Protein 2ERF (pdb70)

GO terms:
  GO:0016525 negative regulation of angiogenesis (P, IDA)
  GO:0006954 inflammatory response (P, IDA)
  GO:0001937 negative regulation of endothelial cell proliferation (P, IDA)
  GO:0001953 negative regulation of cell-matrix adhesion (P, IDA)
  GO:0008201 heparin binding (F, IDA)
  GO:2001027 negative regulation of endothelial cell chemotaxis (P, IDA)
  GO:0141151 negative regulation of nitric oxide-cGMP mediated signal transduction (P, IDA)
  GO:0001968 fibronectin binding (F, IDA)
  GO:0005515 protein binding (F, IPI)
  GO:0005576 extracellular region (C, TAS)
  GO:0005788 endoplasmic reticulum lumen (C, TAS)
  GO:0031093 platelet alpha granule lumen (C, TAS)
  GO:0070051 fibrinogen binding (F, IDA)
  GO:0070052 collagen V binding (F, IDA)
  GO:0002544 chronic inflammatory response (P, IEP)
  GO:0002581 negative regulation of antigen processing and presentation of peptide or polysaccharide antigen via MHC class II (P, IDA)
  GO:0002605 negative regulation of dendritic cell antigen processing and presentation (P, IDA)
  GO:0004866 endopeptidase inhibitor activity (F, IDA)
  GO:0005576 extracellular region (C, IDA)
  GO:0009897 external side of plasma membrane (C, IDA)

Solvent-accessible surface area: 10047 Å² total; per-residue (Å²): 75,64,146,100,15,95,11,20,0,5,128,44,10,26,1,18,202,120,59,40,8,20,155,80,42,189,17,52,26,135,102,25,58,0,4,106,20,113,57,2,85,100,2,38,46,2,59,62,96,89,1,32,57,2,0,50,18,0,75,117,46,99,0,0,0,2,25,3,2,0,78,1,99,143,151,15,98,0,1,0,0,3,3,34,84,53,102,164,82,38,50,5,3,4,0,21,1,15,11,129,62,13,3,0,20,4,10,4,36,31,168,78,135,131,42,83,38,38,0,102,114,1,111,2,15,50,21,104,67,46,6,2,2,1,34,2,43,59,49,129,1,60,0,43,5,33,58,143,75,95,34,73,18,130,10,112,27,52,1,34,43,8,4,66,197,94,5,5,58,86,0,80,0,23,2,0,43,8,61,116,147,19,49,3,80,10,2,0,0,19,1,71,4,15,11,56,33,66,11,122,70,20,33,194,121,131,20,27,66

Radius of gyration: 15.48 Å; Cα contacts (8 Å, |Δi|>4): 535; chains: 1; bounding box: 39×36×36 Å

CATH classification: 2.60.120.200

Organism: Homo sapiens (NCBI:txid9606)

Structure (mmCIF, N/CA/C/O backbone):
data_2ERF
#
_entry.id   2ERF
#
_cell.length_a   43.310
_cell.length_b   40.489
_cell.length_c   60.086
_cell.angle_alpha   90.00
_cell.angle_beta   106.99
_cell.angle_gamma   90.00
#
_symmetry.space_group_name_H-M   'P 1 21 1'
#
loop_
_entity.id
_entity.type
_entity.pdbx_description
1 polymer Thrombospondin-1
2 water water
#
loop_
_atom_site.group_PDB
_atom_site.id
_atom_site.type_symbol
_atom_site.label_atom_id
_atom_site.label_alt_id
_atom_site.label_comp_id
_atom_site.label_asym_id
_atom_site.label_entity_id
_atom_site.label_seq_id
_atom_site.pdbx_PDB_ins_code
_atom_site.Cartn_x
_atom_site.Cartn_y
_atom_site.Cartn_z
_atom_site.occupancy
_atom_site.B_iso_or_equiv
_atom_site.auth_seq_id
_atom_site.auth_comp_id
_atom_site.auth_asym_id
_atom_site.auth_atom_id
_atom_site.pdbx_PDB_model_num
ATOM 1 N N . GLY A 1 1 ? 37.862 -17.030 18.347 1.00 38.57 7 GLY A N 1
ATOM 2 C CA . GLY A 1 1 ? 39.317 -17.298 18.555 1.00 38.21 7 GLY A CA 1
ATOM 3 C C . GLY A 1 1 ? 39.634 -17.850 19.936 1.00 37.63 7 GLY A C 1
ATOM 4 O O . GLY A 1 1 ? 38.779 -18.453 20.586 1.00 38.79 7 GLY A O 1
ATOM 5 N N . GLY A 1 2 ? 40.878 -17.663 20.369 1.00 36.52 8 GLY A N 1
ATOM 6 C CA . GLY A 1 2 ? 41.302 -18.080 21.696 1.00 34.43 8 GLY A CA 1
ATOM 7 C C . GLY A 1 2 ? 41.258 -16.931 22.689 1.00 32.90 8 GLY A C 1
ATOM 8 O O . GLY A 1 2 ? 40.339 -16.103 22.658 1.00 31.31 8 GLY A O 1
ATOM 9 N N . ASP A 1 3 ? 42.260 -16.880 23.565 1.00 31.87 9 ASP A N 1
ATOM 10 C CA . ASP A 1 3 ? 42.347 -15.839 24.594 1.00 30.59 9 ASP A CA 1
ATOM 11 C C . ASP A 1 3 ? 42.424 -14.458 23.946 1.00 29.98 9 ASP A C 1
ATOM 12 O O . ASP A 1 3 ? 43.108 -14.288 22.930 1.00 30.45 9 ASP A O 1
ATOM 17 N N . ASN A 1 4 ? 41.711 -13.488 24.520 1.00 28.08 10 ASN A N 1
ATOM 18 C CA . ASN A 1 4 ? 41.736 -12.094 24.046 1.00 27.81 10 ASN A CA 1
ATOM 19 C C . ASN A 1 4 ? 41.462 -12.014 22.536 1.00 26.81 10 ASN A C 1
ATOM 20 O O . ASN A 1 4 ? 42.305 -11.517 21.757 1.00 27.83 10 ASN A O 1
ATOM 25 N N . SER A 1 5 ? 40.298 -12.518 22.125 1.00 25.37 11 SER A N 1
ATOM 26 C CA . SER A 1 5 ? 39.904 -12.510 20.706 1.00 24.42 11 SER A CA 1
ATOM 27 C C . SER A 1 5 ? 38.713 -11.598 20.327 1.00 22.64 11 SER A C 1
ATO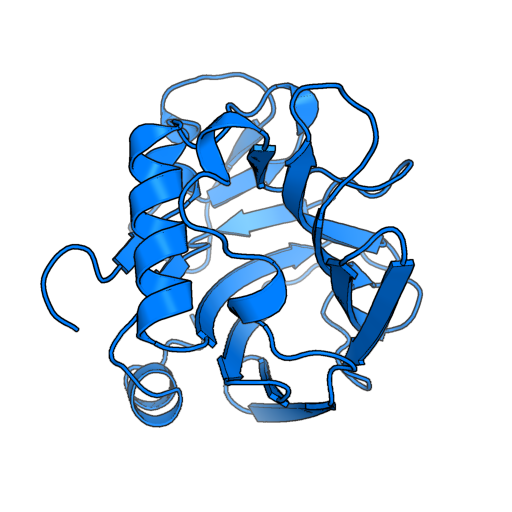M 28 O O . SER A 1 5 ? 38.357 -11.512 19.150 1.00 21.62 11 SER A O 1
ATOM 31 N N . VAL A 1 6 ? 38.097 -10.934 21.301 1.00 21.39 12 VAL A N 1
ATOM 32 C CA . VAL A 1 6 ? 37.078 -9.908 21.030 1.00 20.33 12 VAL A CA 1
ATOM 33 C C . VAL A 1 6 ? 37.452 -8.661 21.816 1.00 19.23 12 VAL A C 1
ATOM 34 O O . VAL A 1 6 ? 37.619 -8.718 23.029 1.00 20.13 12 VAL A O 1
ATOM 38 N N . PHE A 1 7 ? 37.543 -7.538 21.117 1.00 17.25 13 PHE A N 1
ATOM 39 C CA . PHE A 1 7 ? 37.894 -6.273 21.760 1.00 16.01 13 PHE A CA 1
ATOM 40 C C . PHE A 1 7 ? 36.799 -5.253 21.450 1.00 16.43 13 PHE A C 1
ATOM 41 O O . PHE A 1 7 ? 36.686 -4.789 20.304 1.00 16.51 13 PHE A O 1
ATOM 49 N N . ASP A 1 8 ? 36.008 -4.879 22.444 1.00 16.66 14 ASP A N 1
ATOM 50 C CA . ASP A 1 8 ? 34.946 -3.901 22.249 1.00 17.29 14 ASP A CA 1
ATOM 51 C C . ASP A 1 8 ? 35.531 -2.545 22.621 1.00 17.18 14 ASP A C 1
ATOM 52 O O . ASP A 1 8 ? 35.792 -2.262 23.790 1.00 17.96 14 ASP A O 1
ATOM 57 N N . ILE A 1 9 ? 35.728 -1.692 21.625 1.00 16.28 15 ILE A N 1
ATOM 58 C CA . ILE A 1 9 ? 36.525 -0.489 21.843 1.00 16.86 15 ILE A CA 1
ATOM 59 C C . ILE A 1 9 ? 35.861 0.454 22.840 1.00 17.21 15 ILE A C 1
ATOM 60 O O . ILE A 1 9 ? 36.544 1.004 23.709 1.00 18.13 15 ILE A O 1
ATOM 65 N N . PHE A 1 10 ? 34.551 0.667 22.733 1.00 16.91 16 PHE A N 1
ATOM 66 C CA . PHE A 1 10 ? 33.946 1.619 23.692 1.00 17.05 16 PHE A CA 1
ATOM 67 C C . PHE A 1 10 ? 34.063 1.080 25.106 1.00 18.15 16 PHE A C 1
ATOM 68 O O . PHE A 1 10 ? 34.334 1.846 26.036 1.00 19.02 16 PHE A O 1
ATOM 76 N N . GLU A 1 11 ? 33.881 -0.228 25.286 1.00 19.03 17 GLU A N 1
ATOM 77 C CA . GLU A 1 11 ? 34.054 -0.806 26.631 1.00 20.37 17 GLU A CA 1
ATOM 78 C C . GLU A 1 11 ? 35.467 -0.559 27.156 1.00 20.34 17 GLU A C 1
ATOM 79 O O . GLU A 1 11 ? 35.631 -0.140 28.305 1.00 21.70 17 GLU A O 1
ATOM 85 N N . LEU A 1 12 ? 36.476 -0.785 26.316 1.00 19.78 18 LEU A N 1
ATOM 86 C CA . LEU A 1 12 ? 37.875 -0.616 26.731 1.00 20.46 18 LEU A CA 1
ATOM 87 C C . LEU A 1 12 ? 38.239 0.822 27.087 1.00 20.07 18 LEU A C 1
ATOM 88 O O . LEU A 1 12 ? 39.082 1.061 27.973 1.00 21.64 18 LEU A O 1
ATOM 93 N N . THR A 1 13 ? 37.618 1.782 26.409 1.00 19.97 19 THR A N 1
ATOM 94 C CA . THR A 1 13 ? 37.895 3.187 26.700 1.00 19.47 19 THR A CA 1
ATOM 95 C C . THR A 1 13 ? 37.261 3.658 28.016 1.00 20.31 19 THR A C 1
ATOM 96 O O . THR A 1 13 ? 37.702 4.682 28.575 1.00 21.74 19 THR A O 1
ATOM 100 N N . GLY A 1 14 ? 36.24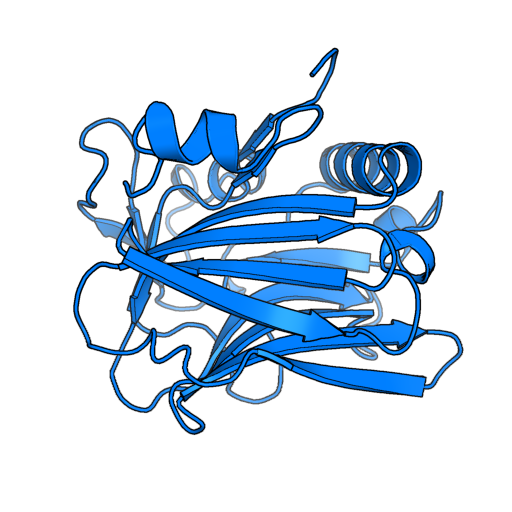3 2.935 28.494 1.00 20.58 20 GLY A N 1
ATOM 101 C CA . GLY A 1 14 ? 35.449 3.388 29.644 1.00 20.33 20 GLY A CA 1
ATOM 102 C C . GLY A 1 14 ? 34.509 4.536 29.338 1.00 20.46 20 GLY A C 1
ATOM 103 O O . GLY A 1 14 ? 33.998 5.189 30.255 1.00 21.52 20 GLY A O 1
ATOM 104 N N . ALA A 1 15 ? 34.277 4.804 28.051 1.00 20.70 21 ALA A N 1
ATOM 105 C CA . ALA A 1 15 ? 33.391 5.904 27.636 1.00 20.94 21 ALA A CA 1
ATOM 106 C C . ALA A 1 15 ? 31.994 5.891 28.269 1.00 20.87 21 ALA A C 1
ATOM 107 O O . ALA A 1 15 ? 31.427 6.953 28.535 1.00 21.93 21 ALA A O 1
ATOM 109 N N . ALA A 1 16 ? 31.434 4.705 28.505 1.00 21.36 22 ALA A N 1
ATOM 110 C CA . ALA A 1 16 ? 30.082 4.636 29.060 1.00 21.43 22 ALA A CA 1
ATOM 111 C C . ALA A 1 16 ? 30.070 5.231 30.471 1.00 22.13 22 ALA A C 1
ATOM 112 O O . ALA A 1 16 ? 29.066 5.812 30.860 1.00 21.24 22 ALA A O 1
ATOM 114 N N . ARG A 1 17 ? 31.177 5.096 31.204 1.00 22.92 23 ARG A N 1
ATOM 115 C CA . ARG A 1 17 ? 31.264 5.574 32.602 1.00 25.14 23 ARG A CA 1
ATOM 116 C C . ARG A 1 17 ? 31.469 7.069 32.652 1.00 26.13 23 ARG A C 1
ATOM 117 O O . ARG A 1 17 ? 30.895 7.750 33.509 1.00 25.71 23 ARG A O 1
ATOM 125 N N . LYS A 1 18 ? 32.329 7.561 31.765 1.00 26.76 24 LYS A N 1
ATOM 126 C CA . LYS A 1 18 ? 32.761 8.953 31.791 1.00 28.59 24 LYS A CA 1
ATOM 127 C C . LYS A 1 18 ? 31.809 9.833 30.977 1.00 28.77 24 LYS A C 1
ATOM 128 O O . LYS A 1 18 ? 31.645 9.639 29.764 1.00 29.69 24 LYS A O 1
ATOM 134 N N . GLY A 1 19 ? 31.199 10.815 31.640 1.00 29.24 25 GLY A N 1
ATOM 135 C CA . GLY A 1 19 ? 30.151 11.636 31.051 1.00 30.37 25 GLY A CA 1
ATOM 136 C C . GLY A 1 19 ? 30.584 12.563 29.931 1.00 31.03 25 GLY A C 1
ATOM 137 O O . GLY A 1 19 ? 29.727 13.185 29.304 1.00 32.25 25 GLY A O 1
ATOM 138 N N . SER A 1 20 ? 31.890 12.607 29.649 1.00 30.98 26 SER A N 1
ATOM 139 C CA . SER A 1 20 ? 32.470 13.563 28.680 1.00 29.88 26 SER A CA 1
ATOM 140 C C . SER A 1 20 ? 32.610 13.122 27.230 1.00 29.12 26 SER A C 1
ATOM 141 O O . SER A 1 20 ? 33.168 12.062 26.929 1.00 29.64 26 SER A O 1
ATOM 144 N N . GLY A 1 21 ? 32.140 13.998 26.345 1.00 26.96 27 GLY A N 1
ATOM 145 C CA . GLY A 1 21 ? 32.381 13.884 24.910 1.00 24.96 27 GLY A CA 1
ATOM 146 C C . GLY A 1 21 ? 31.318 13.147 24.149 1.00 23.39 27 GLY A C 1
ATOM 147 O O . GLY A 1 21 ? 31.439 12.992 22.938 1.00 22.28 27 GLY A O 1
ATOM 148 N N . ARG A 1 22 ? 30.270 12.708 24.835 1.00 22.37 28 ARG A N 1
ATOM 149 C CA . ARG A 1 22 ? 29.214 11.946 24.181 1.00 22.12 28 ARG A CA 1
ATOM 150 C C . ARG A 1 22 ? 27.926 11.923 24.995 1.00 21.38 28 ARG A C 1
ATOM 151 O O . ARG A 1 22 ? 27.928 12.232 26.217 1.00 20.96 28 ARG A O 1
ATOM 159 N N . ARG A 1 23 ? 26.842 11.569 24.303 1.00 20.99 29 ARG A N 1
ATOM 160 C CA . ARG A 1 23 ? 25.551 11.298 24.932 1.00 21.36 29 ARG A CA 1
ATOM 161 C C . ARG A 1 23 ? 25.236 9.826 24.720 1.00 21.30 29 ARG A C 1
ATOM 162 O O . ARG A 1 23 ? 25.415 9.312 23.608 1.00 20.52 29 ARG A O 1
ATOM 170 N N . LEU A 1 24 ? 24.768 9.149 25.768 1.00 21.69 30 LEU A N 1
ATOM 171 C CA . LEU A 1 24 ? 24.406 7.750 25.643 1.00 22.56 30 LEU A CA 1
ATOM 172 C C . LEU A 1 24 ? 22.992 7.706 25.122 1.00 23.09 30 LEU A C 1
ATOM 173 O O . LEU A 1 24 ? 22.087 8.367 25.673 1.00 24.04 30 LEU A O 1
ATOM 178 N N . VAL A 1 25 ? 22.808 6.959 24.041 1.00 22.75 31 VAL A N 1
ATOM 179 C CA . VAL A 1 25 ? 21.532 6.885 23.343 1.00 22.46 31 VAL A CA 1
ATOM 180 C C . VAL A 1 25 ? 21.233 5.420 22.984 1.00 23.52 31 VAL A C 1
ATOM 181 O O . VAL A 1 25 ? 22.039 4.523 23.292 1.00 23.60 31 VAL A O 1
ATOM 185 N N . LYS A 1 26 ? 20.079 5.187 22.361 1.00 24.66 32 LYS A N 1
ATOM 186 C CA . LYS A 1 26 ? 19.734 3.844 21.914 1.00 25.65 32 LYS A CA 1
ATOM 187 C C . LYS A 1 26 ? 20.389 3.510 20.570 1.00 25.19 32 LYS A C 1
ATOM 188 O O . LYS A 1 26 ? 20.622 4.381 19.742 1.00 25.61 32 LYS A O 1
ATOM 194 N N . GLY A 1 27 ? 20.666 2.227 20.354 1.00 25.49 33 GLY A N 1
ATOM 195 C CA . GLY A 1 27 ? 21.109 1.760 19.044 1.00 25.55 33 GLY A CA 1
ATOM 196 C C . GLY A 1 27 ? 20.441 0.444 18.692 1.00 26.02 33 GLY A C 1
ATOM 197 O O . GLY A 1 27 ? 19.607 -0.052 19.471 1.00 26.04 33 GLY A O 1
ATOM 198 N N . PRO A 1 28 ? 20.803 -0.135 17.534 1.00 25.91 34 PRO A N 1
ATOM 199 C CA . PRO A 1 28 ? 20.258 -1.402 17.024 1.00 27.06 34 PRO A CA 1
ATOM 200 C C . PRO A 1 28 ? 20.309 -2.545 18.039 1.00 27.52 34 PRO A C 1
ATOM 201 O O . PRO A 1 28 ? 19.365 -3.352 18.112 1.00 28.31 34 PRO A O 1
ATOM 205 N N . ASP A 1 29 ? 21.391 -2.625 18.803 1.00 27.63 35 ASP A N 1
ATOM 206 C CA . ASP A 1 29 ? 21.547 -3.598 19.875 1.00 27.43 35 ASP A CA 1
ATOM 207 C C . ASP A 1 29 ? 20.879 -3.017 21.128 1.00 27.65 35 ASP A C 1
ATOM 208 O O . ASP A 1 29 ? 21.311 -2.000 21.664 1.00 26.02 35 ASP A O 1
ATOM 213 N N . PRO A 1 30 ? 19.807 -3.675 21.608 1.00 28.65 36 PRO A N 1
ATOM 214 C CA . PRO A 1 30 ? 19.075 -3.093 22.724 1.00 28.84 36 PRO A CA 1
ATOM 215 C C . PRO A 1 30 ? 19.824 -3.283 24.043 1.00 29.02 36 PRO A C 1
ATOM 216 O O . PRO A 1 30 ? 19.499 -2.621 25.037 1.00 29.73 36 PRO A O 1
ATOM 220 N N . SER A 1 31 ? 20.826 -4.161 24.037 1.00 28.88 37 SER A N 1
ATOM 221 C CA . SER A 1 31 ? 21.546 -4.579 25.246 1.00 30.13 37 SER A CA 1
ATOM 222 C C . SER A 1 31 ? 22.860 -3.843 25.515 1.00 29.49 37 SER A C 1
ATOM 223 O O . SER A 1 31 ? 23.530 -4.118 26.517 1.00 30.82 37 SER A O 1
ATOM 226 N N . SER A 1 32 ? 23.248 -2.930 24.627 1.00 28.63 38 SER A N 1
ATOM 227 C CA . SER A 1 32 ? 24.524 -2.225 24.790 1.00 27.43 38 SER A CA 1
ATOM 228 C C . SER A 1 32 ? 24.303 -0.741 24.579 1.00 25.49 38 SER A C 1
ATOM 229 O O . SER A 1 32 ? 23.373 -0.370 23.876 1.00 25.36 38 SER A O 1
ATOM 232 N N . PRO A 1 33 ? 25.144 0.108 25.201 1.00 24.54 39 PRO A N 1
ATOM 233 C CA . PRO A 1 33 ? 25.007 1.541 24.982 1.00 23.23 39 PRO A CA 1
ATOM 234 C C . PRO A 1 33 ? 25.380 1.921 23.542 1.00 22.11 39 PRO A C 1
ATOM 235 O O . PRO A 1 33 ? 26.201 1.237 22.908 1.00 22.01 39 PRO A O 1
ATOM 239 N N . ALA A 1 34 ? 24.765 2.985 23.035 1.00 20.34 40 ALA A N 1
ATOM 240 C CA . ALA A 1 34 ? 25.214 3.628 21.783 1.00 18.27 40 ALA A CA 1
ATOM 241 C C . ALA A 1 34 ? 25.667 5.036 22.131 1.00 18.19 40 ALA A C 1
ATOM 242 O O . ALA A 1 34 ? 25.270 5.591 23.152 1.00 19.48 40 ALA A O 1
ATOM 244 N N . PHE A 1 35 ? 26.543 5.591 21.305 1.00 17.91 41 PHE A N 1
ATOM 245 C CA . PHE A 1 35 ? 27.278 6.794 21.667 1.00 17.49 41 PHE A CA 1
ATOM 246 C C . PHE A 1 35 ? 27.077 7.842 20.615 1.00 17.53 41 PHE A C 1
ATOM 247 O O . PHE A 1 35 ? 27.574 7.674 19.498 1.00 17.52 41 PHE A O 1
ATOM 255 N N . ARG A 1 36 ? 26.332 8.898 20.951 1.00 18.08 42 ARG A N 1
ATOM 256 C CA . ARG A 1 36 ? 26.205 10.032 20.064 1.00 18.78 42 ARG A CA 1
ATOM 257 C C . ARG A 1 36 ? 27.405 10.922 20.350 1.00 18.43 42 ARG A C 1
ATOM 258 O O . ARG A 1 36 ? 27.580 11.414 21.470 1.00 19.60 42 ARG A O 1
ATOM 266 N N . ILE A 1 37 ? 28.251 11.123 19.349 1.00 18.59 43 ILE A N 1
ATOM 267 C CA . ILE A 1 37 ? 29.509 11.817 19.558 1.00 19.35 43 ILE A CA 1
ATOM 268 C C . ILE A 1 37 ? 29.295 13.311 19.707 1.00 21.00 43 ILE A C 1
ATOM 269 O O . ILE A 1 37 ? 28.600 13.921 18.912 1.00 22.94 43 ILE A O 1
ATOM 274 N N . GLU A 1 38 ? 29.896 13.891 20.756 1.00 22.08 44 GLU A N 1
ATOM 275 C CA . GLU A 1 38 ? 29.775 15.338 21.011 1.00 23.66 44 GLU A CA 1
ATOM 276 C C . GLU A 1 38 ? 31.110 16.069 20.889 1.00 23.98 44 GLU A C 1
ATOM 277 O O . GLU A 1 38 ? 31.208 17.107 20.211 1.00 25.59 44 GLU A O 1
ATOM 283 N N . ASP A 1 39 ? 32.117 15.545 21.573 1.00 23.56 45 ASP A N 1
ATOM 284 C CA . ASP A 1 39 ? 33.485 16.023 21.426 1.00 23.35 45 ASP A CA 1
ATOM 285 C C . ASP A 1 39 ? 34.415 14.825 21.531 1.00 22.03 45 ASP A C 1
ATOM 286 O O . ASP A 1 39 ? 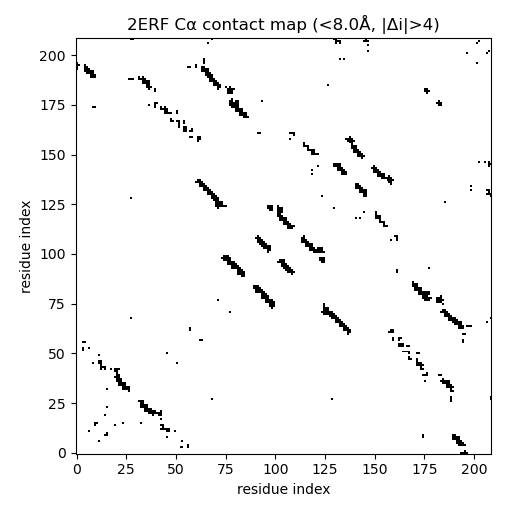34.744 14.378 22.628 1.00 21.63 45 ASP A O 1
ATOM 291 N N . ALA A 1 40 ? 34.795 14.255 20.391 1.00 20.88 46 ALA A N 1
ATOM 292 C CA . ALA A 1 40 ? 35.607 13.039 20.404 1.00 20.64 46 ALA A CA 1
ATOM 293 C C . ALA A 1 40 ? 36.940 13.177 21.131 1.00 20.91 46 ALA A C 1
ATOM 294 O O . ALA A 1 40 ? 37.463 12.192 21.617 1.00 20.98 46 ALA A O 1
ATOM 296 N N . ASN A 1 41 ? 37.469 14.399 21.224 1.00 21.44 47 ASN A N 1
ATOM 297 C CA . ASN A 1 41 ? 38.714 14.638 21.929 1.00 22.78 47 ASN A CA 1
ATOM 298 C C . ASN A 1 41 ? 38.647 14.212 23.396 1.00 21.68 47 ASN A C 1
ATOM 299 O O . ASN A 1 41 ? 39.666 13.872 23.982 1.00 21.80 47 ASN A O 1
ATOM 304 N N . LEU A 1 42 ? 37.451 14.302 23.977 1.00 20.54 48 LEU A N 1
ATOM 305 C CA . LEU A 1 42 ? 37.222 14.013 25.390 1.00 20.02 48 LEU A CA 1
ATOM 306 C C . LEU A 1 42 ? 36.871 12.551 25.685 1.00 20.22 48 LEU A C 1
ATOM 307 O O . LEU A 1 42 ? 36.751 12.168 26.842 1.00 20.15 48 LEU A O 1
ATOM 312 N N . ILE A 1 43 ? 36.730 11.731 24.644 1.00 19.47 49 ILE A N 1
ATOM 313 C CA . ILE A 1 43 ? 36.503 10.288 24.851 1.00 19.52 49 ILE A CA 1
ATOM 314 C C . ILE A 1 43 ? 37.869 9.646 25.158 1.00 19.22 49 ILE A C 1
ATOM 315 O O . ILE A 1 43 ? 38.837 9.881 24.425 1.00 19.98 49 ILE A O 1
ATOM 320 N N . PRO A 1 44 ? 37.983 8.876 26.255 1.00 19.93 50 PRO A N 1
ATOM 321 C CA . PRO A 1 44 ? 39.331 8.417 26.591 1.00 20.00 50 PRO A CA 1
ATOM 322 C C . PRO A 1 44 ? 39.917 7.490 25.532 1.00 19.82 50 PRO A C 1
ATOM 323 O O . PRO A 1 44 ? 39.158 6.819 24.814 1.00 19.17 50 PRO A O 1
ATOM 327 N N . PRO A 1 45 ? 41.252 7.395 25.486 1.00 20.46 51 PRO A N 1
ATOM 328 C CA . PRO A 1 45 ? 41.912 6.425 24.607 1.00 20.23 51 PRO A CA 1
ATOM 329 C C . PRO A 1 45 ? 41.767 5.016 25.171 1.00 20.00 51 PRO A C 1
ATOM 330 O O . PRO A 1 45 ? 41.451 4.841 26.359 1.00 20.58 51 PRO A O 1
ATOM 334 N N . VAL A 1 46 ? 41.952 4.011 24.317 1.00 18.62 52 VAL A N 1
ATOM 335 C CA . VAL A 1 46 ? 42.134 2.630 24.823 1.00 19.38 52 VAL A CA 1
ATOM 336 C C . VAL A 1 46 ? 43.411 2.595 25.689 1.00 20.05 52 VAL A C 1
ATOM 337 O O . VAL A 1 46 ? 44.448 3.113 25.288 1.00 20.30 52 VAL A O 1
ATOM 341 N N . PRO A 1 47 ? 43.338 2.010 26.896 1.00 20.27 53 PRO A N 1
ATOM 342 C CA . PRO A 1 47 ? 44.578 1.887 27.693 1.00 20.30 53 PRO A CA 1
ATOM 343 C C . PRO A 1 47 ? 45.700 1.172 26.948 1.00 20.83 53 PRO A C 1
ATOM 344 O O . PRO A 1 47 ? 45.428 0.288 26.115 1.00 20.42 53 PRO A O 1
ATOM 348 N N . ASP A 1 48 ? 46.951 1.547 27.251 1.00 21.43 54 ASP A N 1
ATOM 349 C CA . ASP A 1 48 ? 48.128 0.977 26.576 1.00 22.34 54 ASP A CA 1
ATOM 350 C C . ASP A 1 48 ? 48.170 -0.543 26.632 1.00 22.03 54 ASP A C 1
ATOM 351 O O . ASP A 1 48 ? 48.486 -1.188 25.641 1.00 22.06 54 ASP A O 1
ATOM 356 N N . ASP A 1 49 ? 47.874 -1.132 27.790 1.00 22.17 55 ASP A N 1
ATOM 357 C CA . ASP A 1 49 ? 47.999 -2.583 27.902 1.00 22.66 55 ASP A CA 1
ATOM 358 C C . ASP A 1 49 ? 47.005 -3.342 27.026 1.00 22.01 55 ASP A C 1
ATOM 359 O O . ASP A 1 49 ? 47.355 -4.346 26.381 1.00 22.29 55 ASP A O 1
ATOM 364 N N . LYS A 1 50 ? 45.768 -2.851 27.015 1.00 21.11 56 LYS A N 1
ATOM 365 C CA . LYS A 1 50 ? 44.725 -3.405 26.160 1.00 20.72 56 LYS A CA 1
ATOM 366 C C . LYS A 1 50 ? 45.083 -3.223 24.695 1.00 20.40 56 LYS A C 1
ATOM 367 O O . LYS A 1 50 ? 44.879 -4.126 23.888 1.00 20.07 56 LYS A O 1
ATOM 373 N N . PHE A 1 51 ? 45.586 -2.043 24.348 1.00 20.31 57 PHE A N 1
ATOM 374 C CA . PHE A 1 51 ? 45.952 -1.785 22.961 1.00 19.50 57 PHE A CA 1
ATOM 375 C C . PHE A 1 51 ? 47.089 -2.716 22.516 1.00 19.50 57 PHE A C 1
ATOM 376 O O . PHE A 1 51 ? 47.070 -3.249 21.413 1.00 19.56 57 PHE A O 1
ATOM 384 N N . GLN A 1 52 ? 48.074 -2.953 23.369 1.00 19.76 58 GLN A N 1
ATOM 385 C CA . GLN A 1 52 ? 49.129 -3.861 22.944 1.00 21.32 58 GLN A CA 1
ATOM 386 C C . GLN A 1 52 ? 48.626 -5.293 22.727 1.00 20.98 58 GLN A C 1
ATOM 387 O O . GLN A 1 52 ? 49.078 -5.983 21.809 1.00 21.27 58 GLN A O 1
ATOM 393 N N . ASP A 1 53 ? 47.655 -5.728 23.528 1.00 20.40 59 ASP A N 1
ATOM 394 C CA . ASP A 1 53 ? 47.010 -7.028 23.273 1.00 20.65 59 ASP A CA 1
ATOM 395 C C . ASP A 1 53 ? 46.308 -7.069 21.915 1.00 19.63 59 ASP A C 1
ATOM 396 O O . ASP A 1 53 ? 46.364 -8.080 21.205 1.00 20.31 59 ASP A O 1
ATOM 401 N N . LEU A 1 54 ? 45.647 -5.971 21.564 1.00 17.77 60 LEU A N 1
ATOM 402 C CA . LEU A 1 54 ? 44.992 -5.886 20.252 1.00 17.94 60 LEU A CA 1
ATOM 403 C C . LEU A 1 54 ? 46.034 -5.940 19.141 1.00 18.36 60 LEU A C 1
ATOM 404 O O . LEU A 1 54 ? 45.871 -6.657 18.160 1.00 19.00 60 LEU A O 1
ATOM 409 N N . VAL A 1 55 ? 47.102 -5.167 19.313 1.00 19.08 61 VAL A N 1
ATOM 410 C CA . VAL A 1 55 ? 48.163 -5.091 18.298 1.00 20.80 61 VAL A CA 1
ATOM 411 C C . VAL A 1 55 ? 48.769 -6.463 18.074 1.00 21.64 61 VAL A C 1
ATOM 412 O O . VAL A 1 55 ? 48.965 -6.875 16.927 1.00 23.24 61 VAL A O 1
ATOM 416 N N . ASP A 1 56 ? 49.039 -7.184 19.165 1.00 22.76 62 ASP A N 1
ATOM 417 C CA . ASP A 1 56 ? 49.585 -8.525 19.047 1.00 23.17 62 ASP A CA 1
ATOM 418 C C . ASP A 1 56 ? 48.613 -9.507 18.367 1.00 21.98 62 ASP A C 1
ATOM 419 O O . ASP A 1 56 ? 49.044 -10.363 17.597 1.00 23.30 62 ASP A O 1
ATOM 424 N N . ALA A 1 57 ? 47.309 -9.332 18.579 1.00 21.18 63 ALA A N 1
ATOM 425 C CA . ALA A 1 57 ? 46.309 -10.167 17.907 1.00 20.33 63 ALA A CA 1
ATOM 426 C C . ALA A 1 57 ? 46.318 -9.904 16.393 1.00 20.22 63 ALA A C 1
ATOM 427 O O . ALA A 1 57 ? 46.251 -10.818 15.586 1.00 20.04 63 ALA A O 1
ATOM 429 N N . VAL A 1 58 ? 46.407 -8.637 16.010 1.00 19.04 64 VAL A N 1
ATOM 430 C CA . VAL A 1 58 ? 46.438 -8.302 14.581 1.00 19.28 64 VAL A CA 1
ATOM 431 C C . VAL A 1 58 ? 47.713 -8.850 13.949 1.00 20.56 64 VAL A C 1
ATOM 432 O O . VAL A 1 58 ? 47.678 -9.372 12.842 1.00 20.37 64 VAL A O 1
ATOM 436 N N . ARG A 1 59 ? 48.847 -8.730 14.639 1.00 22.65 65 ARG A N 1
ATOM 437 C CA . ARG A 1 59 ? 50.119 -9.148 14.059 1.00 25.17 65 ARG A CA 1
ATOM 438 C C . ARG A 1 59 ? 50.141 -10.669 13.919 1.00 25.68 65 ARG A C 1
ATOM 439 O O . ARG A 1 59 ? 50.673 -11.200 12.930 1.00 27.35 65 ARG A O 1
ATOM 447 N N . THR A 1 60 ? 49.547 -11.361 14.893 1.00 26.18 66 THR A N 1
ATOM 448 C CA . THR A 1 60 ? 49.382 -12.823 14.878 1.00 26.71 66 THR A CA 1
ATOM 449 C C . THR A 1 60 ? 48.528 -13.292 13.699 1.00 25.91 66 THR A C 1
ATOM 450 O O . THR A 1 60 ? 48.928 -14.184 12.943 1.00 26.35 66 THR A O 1
ATOM 454 N N . GLU A 1 61 ? 47.365 -12.663 13.534 1.00 24.20 67 GLU A N 1
ATOM 455 C CA . GLU A 1 61 ? 46.375 -13.085 12.548 1.00 23.30 67 GLU A CA 1
ATOM 456 C C . GLU A 1 61 ? 46.720 -12.533 11.163 1.00 21.60 67 GLU A C 1
ATOM 457 O O . GLU A 1 61 ? 46.181 -13.004 10.161 1.00 21.48 67 GLU A O 1
ATOM 463 N N . LYS A 1 62 ? 47.628 -11.563 11.127 1.00 19.95 68 LYS A N 1
ATOM 464 C CA . LYS A 1 62 ? 47.944 -10.821 9.895 1.00 19.50 68 LYS A CA 1
ATOM 465 C C . LYS A 1 62 ? 46.658 -10.180 9.356 1.00 17.96 68 LYS A C 1
ATOM 466 O O . LYS A 1 62 ? 46.393 -10.173 8.150 1.00 17.68 68 LYS A O 1
ATOM 472 N N . GLY A 1 63 ? 45.866 -9.629 10.278 1.00 15.78 69 GLY A N 1
ATOM 473 C CA . GLY A 1 63 ? 44.627 -8.954 9.912 1.00 15.84 69 GLY A CA 1
ATOM 474 C C . GLY A 1 63 ? 43.646 -8.978 11.056 1.00 14.64 69 GLY A C 1
ATOM 475 O O . GLY A 1 63 ? 44.000 -9.247 12.221 1.00 16.24 69 GLY A O 1
ATOM 476 N N . PHE A 1 64 ? 42.387 -8.680 10.738 1.00 14.06 70 PHE A N 1
ATOM 477 C CA . PHE A 1 64 ? 41.348 -8.556 11.751 1.00 15.27 70 PHE A CA 1
ATOM 478 C C . PHE A 1 64 ? 39.972 -8.522 11.096 1.00 14.42 70 PHE A C 1
ATOM 479 O O . PHE A 1 64 ? 39.837 -8.272 9.881 1.00 14.22 70 PHE A O 1
ATOM 487 N N . LEU A 1 65 ? 38.949 -8.725 11.914 1.00 15.39 71 LEU A N 1
ATOM 488 C CA . LEU A 1 65 ? 37.592 -8.399 11.540 1.00 16.10 71 LEU A CA 1
ATOM 489 C C . LEU A 1 65 ? 37.181 -7.222 12.411 1.00 16.03 71 LEU A C 1
ATOM 490 O O . LEU A 1 65 ? 37.357 -7.274 13.629 1.00 17.19 71 LEU A O 1
ATOM 495 N N . LEU A 1 66 ? 36.668 -6.161 11.800 1.00 14.64 72 LEU A N 1
ATOM 496 C CA . LEU A 1 66 ? 36.169 -5.012 12.537 1.00 15.20 72 LEU A CA 1
ATOM 497 C C . LEU A 1 66 ? 34.692 -4.833 12.257 1.00 15.22 72 LEU A C 1
ATOM 498 O O . LEU A 1 66 ? 34.274 -4.713 11.101 1.00 15.80 72 LEU A O 1
ATOM 503 N N . LEU A 1 67 ? 33.901 -4.856 13.323 1.00 14.32 73 LEU A N 1
ATOM 504 C CA . LEU A 1 67 ? 32.455 -4.692 13.240 1.00 16.38 73 LEU A CA 1
ATOM 505 C C . LEU A 1 67 ? 32.120 -3.306 13.775 1.00 15.19 73 LEU A C 1
ATOM 506 O O . LEU A 1 67 ? 32.781 -2.804 14.695 1.00 15.36 73 LEU A O 1
ATOM 511 N N . ALA A 1 68 ? 31.102 -2.673 13.199 1.00 15.18 74 ALA A N 1
ATOM 512 C CA . ALA A 1 68 ? 30.612 -1.393 13.717 1.00 16.23 74 ALA A CA 1
ATOM 513 C C . ALA A 1 68 ? 29.201 -1.164 13.244 1.00 16.60 74 ALA A C 1
ATOM 514 O O . ALA A 1 68 ? 28.853 -1.507 12.120 1.00 17.60 74 ALA A O 1
ATOM 516 N N . SER A 1 69 ? 28.392 -0.561 14.104 1.00 17.66 75 SER A N 1
ATOM 517 C CA . SER A 1 69 ? 27.120 0.007 13.702 1.00 17.74 75 SER A CA 1
ATOM 518 C C . SER A 1 69 ? 27.280 1.518 13.757 1.00 16.43 75 SER A C 1
ATOM 519 O O . SER A 1 69 ? 27.882 2.042 14.709 1.00 16.91 75 SER A O 1
ATOM 522 N N . LEU A 1 70 ? 26.772 2.208 12.745 1.00 17.30 76 LEU A N 1
ATOM 523 C CA . LEU A 1 70 ? 26.923 3.652 12.679 1.00 17.30 76 LEU A CA 1
ATOM 524 C C . LEU A 1 70 ? 25.674 4.300 12.130 1.00 17.66 76 LEU A C 1
ATOM 525 O O . LEU A 1 70 ? 24.984 3.739 11.289 1.00 17.16 76 LEU A O 1
ATOM 530 N N . ARG A 1 71 ? 25.422 5.497 12.614 1.00 16.46 77 ARG A N 1
ATOM 531 C CA . ARG A 1 71 ? 24.358 6.340 12.085 1.00 16.51 77 ARG A CA 1
ATOM 532 C C . ARG A 1 71 ? 25.012 7.678 11.861 1.00 16.48 77 ARG A C 1
ATOM 533 O O . ARG A 1 71 ? 25.208 8.455 12.815 1.00 17.84 77 ARG A O 1
ATOM 541 N N . GLN A 1 72 ? 25.379 7.949 10.617 1.00 16.36 78 GLN A N 1
ATOM 542 C CA . GLN A 1 72 ? 26.291 9.070 10.348 1.00 16.50 78 GLN A CA 1
ATOM 543 C C . GLN A 1 72 ? 25.577 10.205 9.628 1.00 18.57 78 GLN A C 1
ATOM 544 O O . GLN A 1 72 ? 24.786 9.967 8.718 1.00 18.91 78 GLN A O 1
ATOM 550 N N . MET A 1 73 ? 25.890 11.433 10.035 1.00 19.45 79 MET A N 1
ATOM 551 C CA . MET A 1 73 ? 25.393 12.615 9.332 1.00 22.94 79 MET A CA 1
ATOM 552 C C . MET A 1 73 ? 25.741 12.573 7.841 1.00 21.88 79 MET A C 1
ATOM 553 O O . MET A 1 73 ? 26.890 12.299 7.460 1.00 19.99 79 MET A O 1
ATOM 558 N N . LYS A 1 74 ? 24.756 12.888 7.004 1.00 22.20 80 LYS A N 1
ATOM 559 C CA . LYS A 1 74 ? 24.934 12.878 5.556 1.00 23.19 80 LYS A CA 1
ATOM 560 C C . LYS A 1 74 ? 26.042 13.850 5.142 1.00 22.87 80 LYS A C 1
ATOM 561 O O . LYS A 1 74 ? 26.218 14.913 5.748 1.00 23.15 80 LYS A O 1
ATOM 567 N N . LYS A 1 75 ? 26.808 13.446 4.121 1.00 23.46 81 LYS A N 1
ATOM 568 C CA . LYS A 1 75 ? 27.856 14.266 3.495 1.00 24.35 81 LYS A CA 1
ATOM 569 C C . LYS A 1 75 ? 28.949 14.707 4.461 1.00 23.44 81 LYS A C 1
ATOM 570 O O . LYS A 1 75 ? 29.554 15.787 4.307 1.00 25.15 81 LYS A O 1
ATOM 576 N N . THR A 1 76 ? 29.210 13.873 5.467 1.00 21.88 82 THR A N 1
ATOM 577 C CA . THR A 1 76 ? 30.307 14.149 6.378 1.00 20.11 82 THR A CA 1
ATOM 578 C C . THR A 1 76 ? 31.362 13.058 6.255 1.00 19.22 82 THR A C 1
ATOM 579 O O . THR A 1 76 ? 31.060 11.944 5.881 1.00 19.30 82 THR A O 1
ATOM 583 N N . ARG A 1 77 ? 32.592 13.417 6.560 1.00 17.75 83 ARG A N 1
ATOM 584 C CA . ARG A 1 77 ? 33.729 12.520 6.478 1.00 18.21 83 ARG A CA 1
ATOM 585 C C . ARG A 1 77 ? 34.096 12.307 7.927 1.00 17.74 83 ARG A C 1
ATOM 586 O O . ARG A 1 77 ? 34.512 13.259 8.584 1.00 19.49 83 ARG A O 1
ATOM 594 N N . GLY A 1 78 ? 33.888 11.082 8.446 1.00 16.37 84 GLY A N 1
ATOM 595 C CA . GLY A 1 78 ? 34.004 10.791 9.877 1.00 16.63 84 GLY A CA 1
ATOM 596 C C . GLY A 1 78 ? 34.897 9.609 10.185 1.00 14.89 84 GLY A C 1
ATOM 597 O O . GLY A 1 78 ? 34.727 8.497 9.671 1.00 15.07 84 GLY A O 1
ATOM 598 N N . THR A 1 79 ? 35.875 9.861 11.031 1.00 14.27 85 THR A N 1
ATOM 599 C CA . THR A 1 79 ? 36.800 8.822 11.423 1.00 14.24 85 THR A CA 1
ATOM 600 C C . THR A 1 79 ? 36.125 7.878 12.400 1.00 14.93 85 THR A C 1
ATOM 601 O O . THR A 1 79 ? 35.544 8.340 13.397 1.00 15.35 85 THR A O 1
ATOM 605 N N . LEU A 1 80 ? 36.194 6.575 12.114 1.00 14.26 86 LEU A N 1
ATOM 606 C CA . LEU A 1 80 ? 35.715 5.539 13.054 1.00 15.20 86 LEU A CA 1
ATOM 607 C C . LEU A 1 80 ? 36.734 5.288 14.143 1.00 14.88 86 LEU A C 1
ATOM 608 O O . LEU A 1 80 ? 36.401 5.257 15.332 1.00 15.11 86 LEU A O 1
ATOM 613 N N . LEU A 1 81 ? 37.970 5.038 13.742 1.00 14.75 87 LEU A N 1
ATOM 614 C CA . LEU A 1 81 ? 39.057 4.955 14.716 1.00 16.02 87 LEU A CA 1
ATOM 615 C C . LEU A 1 81 ? 40.373 5.320 14.070 1.00 15.17 87 LEU A C 1
ATOM 616 O O . LEU A 1 81 ? 40.520 5.256 12.856 1.00 14.86 87 LEU A O 1
ATOM 621 N N . ALA A 1 82 ? 41.344 5.700 14.895 1.00 16.15 88 ALA A N 1
ATOM 622 C CA . ALA A 1 82 ? 42.659 6.072 14.384 1.00 15.96 88 ALA A CA 1
ATOM 623 C C . ALA A 1 82 ? 43.701 5.714 15.410 1.00 15.80 88 ALA A C 1
ATOM 624 O O . ALA A 1 82 ? 43.423 5.786 16.616 1.00 17.43 88 ALA A O 1
ATOM 626 N N . LEU A 1 83 ? 44.896 5.369 14.943 1.00 15.93 89 LEU A N 1
ATOM 627 C CA . LEU A 1 83 ? 46.013 5.086 15.857 1.00 17.14 89 LEU A CA 1
ATOM 628 C C . LEU A 1 83 ? 46.915 6.313 15.800 1.00 17.75 89 LEU A C 1
ATOM 629 O O . LEU A 1 83 ? 47.551 6.557 14.770 1.00 18.39 89 LEU A O 1
ATOM 634 N N . GLU A 1 84 ? 46.901 7.103 16.871 1.00 19.72 90 GLU A N 1
ATOM 635 C CA . GLU A 1 84 ? 47.573 8.414 16.909 1.00 22.75 90 GLU A CA 1
ATOM 636 C C . GLU A 1 84 ? 48.884 8.347 17.679 1.00 22.10 90 GLU A C 1
ATOM 637 O O . GLU A 1 84 ? 48.927 7.763 18.749 1.00 22.15 90 GLU A O 1
ATOM 643 N N . ARG A 1 85 ? 49.949 8.943 17.140 1.00 22.98 91 ARG A N 1
AT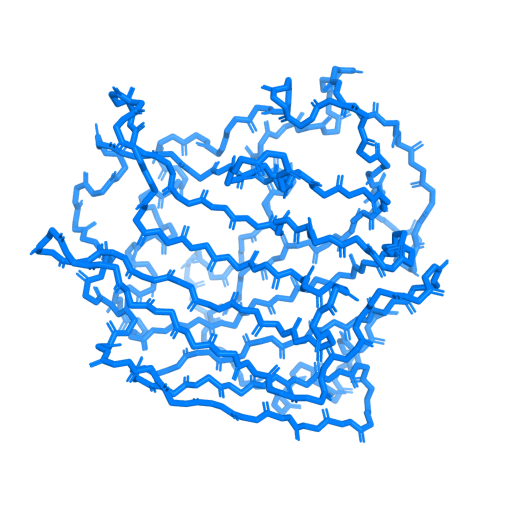OM 644 C CA . ARG A 1 85 ? 51.231 8.968 17.849 1.00 23.95 91 ARG A CA 1
ATOM 645 C C . ARG A 1 85 ? 51.127 9.840 19.087 1.00 24.73 91 ARG A C 1
ATOM 646 O O . ARG A 1 85 ? 50.507 10.903 19.053 1.00 24.46 91 ARG A O 1
ATOM 654 N N . LYS A 1 86 ? 51.725 9.369 20.176 1.00 26.87 92 LYS A N 1
ATOM 655 C CA . LYS A 1 86 ? 51.665 10.075 21.462 1.00 28.47 92 LYS A CA 1
ATOM 656 C C . LYS A 1 86 ? 52.365 11.434 21.431 1.00 30.47 92 LYS A C 1
ATOM 657 O O . LYS A 1 86 ? 52.079 12.284 22.264 1.00 30.88 92 LYS A O 1
ATOM 663 N N . ASP A 1 87 ? 53.257 11.632 20.463 1.00 31.82 93 ASP A N 1
ATOM 664 C CA . ASP A 1 87 ? 53.969 12.912 20.312 1.00 33.43 93 ASP A CA 1
ATOM 665 C C . ASP A 1 87 ? 53.223 13.922 19.434 1.00 34.01 93 ASP A C 1
ATOM 666 O O . ASP A 1 87 ? 53.756 14.990 19.095 1.00 34.30 93 ASP A O 1
ATOM 671 N N . HIS A 1 88 ? 51.994 13.573 19.062 1.00 34.00 94 HIS A N 1
ATOM 672 C CA . HIS A 1 88 ? 51.113 14.446 18.288 1.00 34.31 94 HIS A CA 1
ATOM 673 C C . HIS A 1 88 ? 51.542 14.662 16.837 1.00 33.75 94 HIS A C 1
ATOM 674 O O . HIS A 1 88 ? 50.964 15.507 16.151 1.00 34.05 94 HIS A O 1
ATOM 681 N N . SER A 1 89 ? 52.527 13.897 16.370 1.00 32.89 95 SER A N 1
ATOM 682 C CA . SER A 1 89 ? 53.079 14.083 15.019 1.00 32.56 95 SER A CA 1
ATOM 683 C C . SER A 1 89 ? 52.299 13.401 13.886 1.00 31.72 95 SER A C 1
ATOM 684 O O . SER A 1 89 ? 52.728 13.445 12.736 1.00 32.10 95 SER A O 1
ATOM 687 N N . GLY A 1 90 ? 51.173 12.756 14.194 1.00 30.19 96 GLY A N 1
ATOM 688 C CA . GLY A 1 90 ? 50.377 12.128 13.131 1.00 28.12 96 GLY A CA 1
ATOM 689 C C . GLY A 1 90 ? 49.871 10.738 13.471 1.00 26.40 96 GLY A C 1
ATOM 690 O O . GLY A 1 90 ? 50.186 10.181 14.526 1.00 26.75 96 GLY A O 1
ATOM 691 N N . GLN A 1 91 ? 49.098 10.169 12.561 1.00 24.86 97 GLN A N 1
ATOM 692 C CA . GLN A 1 91 ? 48.512 8.852 12.791 1.00 23.50 97 GLN A CA 1
ATOM 693 C C . GLN A 1 91 ? 49.268 7.808 12.002 1.00 22.17 97 GLN A C 1
ATOM 694 O O . GLN A 1 91 ? 49.913 8.121 10.982 1.00 22.68 97 GLN A O 1
ATOM 700 N N . VAL A 1 92 ? 49.190 6.564 12.448 1.00 20.34 98 VAL A N 1
ATOM 701 C CA . VAL A 1 92 ? 49.769 5.487 11.680 1.00 19.87 98 VAL A CA 1
ATOM 702 C C . VAL A 1 92 ? 48.711 4.607 11.014 1.00 17.50 98 VAL A C 1
ATOM 703 O O . VAL A 1 92 ? 49.051 3.779 10.160 1.00 18.55 98 VAL A O 1
ATOM 707 N N . PHE A 1 93 ? 47.443 4.759 11.409 1.00 16.36 99 PHE A N 1
ATOM 708 C CA . PHE A 1 93 ? 46.374 3.943 10.806 1.00 15.78 99 PHE A CA 1
ATOM 709 C C . PHE A 1 93 ? 45.052 4.624 11.080 1.00 15.18 99 PHE A C 1
ATOM 710 O O . PHE A 1 93 ? 44.859 5.164 12.168 1.00 15.64 99 PHE A O 1
ATOM 718 N N . SER A 1 94 ? 44.121 4.570 10.122 1.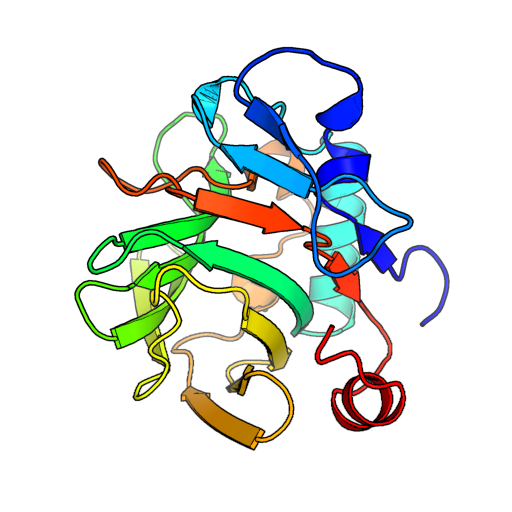00 13.46 100 SER A N 1
ATOM 719 C CA . SER A 1 94 ? 42.753 5.001 10.394 1.00 13.84 100 SER A CA 1
ATOM 720 C C . SER A 1 94 ? 41.774 4.343 9.483 1.00 12.77 100 SER A C 1
ATOM 721 O O . SER A 1 94 ? 42.137 3.877 8.386 1.00 12.88 100 SER A O 1
ATOM 724 N N . VAL A 1 95 ? 40.519 4.377 9.937 1.00 12.75 101 VAL A N 1
ATOM 725 C CA . VAL A 1 95 ? 39.394 3.905 9.140 1.00 12.56 101 VAL A CA 1
ATOM 726 C C . VAL A 1 95 ? 38.391 5.046 9.152 1.00 11.77 101 VAL A C 1
ATOM 727 O O . VAL A 1 95 ? 37.955 5.480 10.239 1.00 12.84 101 VAL A O 1
ATOM 731 N N . VAL A 1 96 ? 38.052 5.547 7.967 1.00 11.65 102 VAL A N 1
ATOM 732 C CA . VAL A 1 96 ? 37.180 6.704 7.825 1.00 12.93 102 VAL A CA 1
ATOM 733 C C . VAL A 1 96 ? 35.964 6.415 6.953 1.00 13.47 102 VAL A C 1
ATOM 734 O O . VAL A 1 96 ? 36.100 5.904 5.850 1.00 13.05 102 VAL A O 1
ATOM 738 N N . SER A 1 97 ? 34.779 6.727 7.465 1.00 13.46 103 SER A N 1
ATOM 739 C CA . SER A 1 97 ? 33.587 6.670 6.640 1.00 14.06 103 SER A CA 1
ATOM 740 C C . SER A 1 97 ? 33.473 7.985 5.937 1.00 14.13 103 SER A C 1
ATOM 741 O O . SER A 1 97 ? 33.128 9.004 6.540 1.00 14.54 103 SER A O 1
ATOM 744 N N . ASN A 1 98 ? 33.800 7.969 4.650 1.00 15.17 104 ASN A N 1
ATOM 745 C CA . ASN A 1 98 ? 33.882 9.210 3.916 1.00 15.67 104 ASN A CA 1
ATOM 746 C C . ASN A 1 98 ? 32.614 9.506 3.145 1.00 16.62 104 ASN A C 1
ATOM 747 O O . ASN A 1 98 ? 32.435 9.071 2.000 1.00 17.06 104 ASN A O 1
ATOM 752 N N . GLY A 1 99 ? 31.725 10.232 3.797 1.00 17.85 105 GLY A N 1
ATOM 753 C CA . GLY A 1 99 ? 30.459 10.583 3.181 1.00 19.10 105 GLY A CA 1
ATOM 754 C C . GLY A 1 99 ? 30.569 11.610 2.076 1.00 21.72 105 GLY A C 1
ATOM 755 O O . GLY A 1 99 ? 29.631 11.767 1.307 1.00 23.74 105 GLY A O 1
ATOM 756 N N . LYS A 1 100 ? 31.711 12.284 1.980 1.00 21.58 106 LYS A N 1
ATOM 757 C CA . LYS A 1 100 ? 31.938 13.240 0.894 1.00 23.34 106 LYS A CA 1
ATOM 758 C C . LYS A 1 100 ? 32.262 12.505 -0.406 1.00 22.59 106 LYS A C 1
ATOM 759 O O . LYS A 1 100 ? 31.930 12.989 -1.497 1.00 24.49 106 LYS A O 1
ATOM 765 N N . ALA A 1 101 ? 32.876 11.325 -0.283 1.00 21.61 107 ALA A N 1
ATOM 766 C CA . ALA A 1 101 ? 33.296 10.543 -1.445 1.00 20.61 107 ALA A CA 1
ATOM 767 C C . ALA A 1 101 ? 32.431 9.297 -1.674 1.00 19.79 107 ALA A C 1
ATOM 768 O O . ALA A 1 101 ? 32.493 8.677 -2.736 1.00 21.31 107 ALA A O 1
ATOM 770 N N . GLY A 1 102 ? 31.627 8.924 -0.683 1.00 18.39 108 GLY A N 1
ATOM 771 C CA . GLY A 1 102 ? 30.861 7.690 -0.752 1.00 17.73 108 GLY A CA 1
ATOM 772 C C . GLY A 1 102 ? 31.752 6.452 -0.627 1.00 17.25 108 GLY A C 1
ATOM 773 O O . GLY A 1 102 ? 31.548 5.444 -1.322 1.00 18.79 108 GLY A O 1
ATOM 774 N N . THR A 1 103 ? 32.749 6.519 0.256 1.00 15.60 109 THR A N 1
ATOM 775 C CA . THR A 1 103 ? 33.737 5.446 0.367 1.00 15.99 109 THR A CA 1
ATOM 776 C C . THR A 1 103 ? 33.995 5.137 1.831 1.00 14.71 109 THR A C 1
ATOM 777 O O . THR A 1 103 ? 33.600 5.899 2.724 1.00 15.05 109 THR A O 1
ATOM 781 N N . LEU A 1 104 ? 34.704 4.035 2.055 1.00 14.00 110 LEU A N 1
ATOM 782 C CA . LEU A 1 104 ? 35.313 3.725 3.361 1.00 13.50 110 LEU A CA 1
ATOM 783 C C . LEU A 1 104 ? 36.806 3.756 3.098 1.00 13.43 110 LEU A C 1
ATOM 784 O O . LEU A 1 104 ? 37.304 2.999 2.283 1.00 14.82 110 LEU A O 1
ATOM 789 N N . ASP A 1 105 ? 37.504 4.695 3.718 1.00 13.19 111 ASP A N 1
ATOM 790 C CA . ASP A 1 105 ? 38.928 4.901 3.453 1.00 14.55 111 ASP A CA 1
ATOM 791 C C . ASP A 1 105 ? 39.784 4.268 4.534 1.00 13.49 111 ASP A C 1
ATOM 792 O O . ASP A 1 105 ? 39.494 4.433 5.719 1.00 14.54 111 ASP A O 1
ATOM 797 N N . LEU A 1 106 ? 40.855 3.576 4.122 1.00 13.53 112 LEU A N 1
ATOM 798 C CA . LEU A 1 106 ? 41.773 2.886 5.025 1.00 13.99 112 LEU A CA 1
ATOM 799 C C . LEU A 1 106 ? 43.135 3.496 4.780 1.00 13.43 112 LEU A C 1
ATOM 800 O O . LEU A 1 106 ? 43.620 3.489 3.645 1.00 14.98 112 LEU A O 1
ATOM 805 N N . SER A 1 107 ? 43.725 4.065 5.828 1.00 14.04 113 SER A N 1
ATOM 806 C CA . SER A 1 107 ? 44.998 4.771 5.694 1.00 14.97 113 SER A CA 1
ATOM 807 C C . SER A 1 107 ? 45.997 4.055 6.582 1.00 16.35 113 SER A C 1
ATOM 808 O O . SER A 1 107 ? 45.649 3.694 7.723 1.00 16.29 113 SER A O 1
ATOM 811 N N . LEU A 1 108 ? 47.229 3.885 6.075 1.00 17.65 114 LEU A N 1
ATOM 812 C CA . LEU A 1 108 ? 48.345 3.252 6.804 1.00 18.76 114 LEU A CA 1
ATOM 813 C C . LEU A 1 108 ? 49.554 4.160 6.587 1.00 18.87 114 LEU A C 1
ATOM 814 O O . LEU A 1 108 ? 49.784 4.586 5.459 1.00 20.40 114 LEU A O 1
ATOM 819 N N . THR A 1 109 ? 50.281 4.516 7.641 1.00 18.64 115 THR A N 1
ATOM 820 C CA . THR A 1 109 ? 51.517 5.287 7.438 1.00 19.46 115 THR A CA 1
ATOM 821 C C . THR A 1 109 ? 52.676 4.429 7.923 1.00 20.58 115 THR A C 1
ATOM 822 O O . THR A 1 109 ? 52.729 4.062 9.099 1.00 21.54 115 THR A O 1
ATOM 826 N N . VAL A 1 110 ? 53.574 4.097 6.997 1.00 20.78 116 VAL A N 1
ATOM 827 C CA . VAL A 1 110 ? 54.669 3.146 7.252 1.00 22.74 116 VAL A CA 1
ATOM 828 C C . VAL A 1 110 ? 55.958 3.791 6.734 1.00 23.15 116 VAL A C 1
ATOM 829 O O . VAL A 1 110 ? 55.987 4.310 5.621 1.00 22.41 116 VAL A O 1
ATOM 833 N N . GLN A 1 111 ? 57.024 3.754 7.526 1.00 25.03 117 GLN A N 1
ATOM 834 C CA . GLN A 1 111 ? 58.324 4.225 7.035 1.00 26.43 117 GLN A CA 1
ATOM 835 C C . GLN A 1 111 ? 58.245 5.656 6.439 1.00 26.22 117 GLN A C 1
ATOM 836 O O . GLN A 1 111 ? 58.810 5.930 5.375 1.00 26.39 117 GLN A O 1
ATOM 842 N N . GLY A 1 112 ? 57.493 6.529 7.118 1.00 26.60 118 GLY A N 1
ATOM 843 C CA . GLY A 1 112 ? 57.308 7.930 6.706 1.00 25.97 118 GLY A CA 1
ATOM 844 C C . GLY A 1 112 ? 56.388 8.220 5.526 1.00 25.51 118 GLY A C 1
ATOM 845 O O . GLY A 1 112 ? 56.279 9.380 5.100 1.00 26.71 118 GLY A O 1
ATOM 846 N N . LYS A 1 113 ? 55.710 7.193 5.014 1.00 23.44 119 LYS A N 1
ATOM 847 C CA . LYS A 1 113 ? 54.873 7.343 3.831 1.00 22.74 119 LYS A CA 1
ATOM 848 C C . LYS A 1 113 ? 53.441 6.937 4.144 1.00 19.80 119 LYS A C 1
ATOM 849 O O . LYS A 1 113 ? 53.189 5.860 4.691 1.00 18.52 119 LYS A O 1
ATOM 855 N N . GLN A 1 114 ? 52.523 7.813 3.762 1.00 17.98 120 GLN A N 1
ATOM 856 C CA . GLN A 1 114 ? 51.085 7.567 3.932 1.00 17.47 120 GLN A CA 1
ATOM 857 C C . GLN A 1 114 ? 50.543 6.837 2.706 1.00 17.02 120 GLN A C 1
ATOM 858 O O . GLN A 1 114 ? 50.813 7.234 1.575 1.00 17.52 120 GLN A O 1
ATOM 864 N N . HIS A 1 115 ? 49.793 5.764 2.959 1.00 16.19 121 HIS A N 1
ATOM 865 C CA . HIS A 1 115 ? 49.154 4.990 1.903 1.00 16.85 121 HIS A CA 1
ATOM 866 C C . HIS A 1 115 ? 47.675 4.944 2.210 1.00 16.01 121 HIS A C 1
ATOM 867 O O . HIS A 1 115 ? 47.303 4.493 3.283 1.00 16.37 121 HIS A O 1
ATOM 874 N N . VAL A 1 116 ? 46.853 5.437 1.300 1.00 15.61 122 VAL A N 1
ATOM 875 C CA . VAL A 1 116 ? 45.416 5.449 1.512 1.00 15.85 122 VAL A CA 1
ATOM 876 C C . VAL A 1 116 ? 44.707 4.750 0.355 1.00 14.91 122 VAL A C 1
ATOM 877 O O . VAL A 1 116 ? 45.073 4.933 -0.818 1.00 16.91 122 VAL A O 1
ATOM 881 N N . VAL A 1 117 ? 43.711 3.941 0.672 1.00 15.08 123 VAL A N 1
ATOM 882 C CA . VAL A 1 117 ? 42.887 3.346 -0.387 1.00 15.52 123 VAL A CA 1
ATOM 883 C C . VAL A 1 117 ? 41.425 3.521 -0.010 1.00 14.61 123 VAL A C 1
ATOM 884 O O . VAL A 1 117 ? 41.096 3.487 1.170 1.00 15.50 123 VAL A O 1
ATOM 888 N N . SER A 1 118 ? 40.571 3.713 -1.018 1.00 15.22 124 SER A N 1
ATOM 889 C CA . SER A 1 118 ? 39.129 3.776 -0.829 1.00 15.17 124 SER A CA 1
ATOM 890 C C . SER A 1 118 ? 38.482 2.446 -1.189 1.00 15.15 124 SER A C 1
ATOM 891 O O . SER A 1 118 ? 38.741 1.893 -2.268 1.00 16.43 124 SER A O 1
ATOM 894 N N . VAL A 1 119 ? 37.628 1.957 -0.292 1.00 14.14 125 VAL A N 1
ATOM 895 C CA . VAL A 1 119 ? 36.643 0.967 -0.674 1.00 15.07 125 VAL A CA 1
ATOM 896 C C . VAL A 1 119 ? 35.509 1.764 -1.324 1.00 15.64 125 VAL A C 1
ATOM 897 O O . VAL A 1 119 ? 34.833 2.558 -0.663 1.00 16.02 125 VAL A O 1
ATOM 901 N N . GLU A 1 120 ? 35.337 1.583 -2.631 1.00 16.64 126 GLU A N 1
ATOM 902 C CA . GLU A 1 120 ? 34.371 2.368 -3.383 1.00 18.47 126 GLU A CA 1
ATOM 903 C C . GLU A 1 120 ? 32.967 1.793 -3.280 1.00 20.25 126 GLU A C 1
ATOM 904 O O . GLU A 1 120 ? 32.776 0.635 -2.872 1.00 20.14 126 GLU A O 1
ATOM 910 N N . GLU A 1 121 ? 31.989 2.626 -3.637 1.00 21.81 127 GLU A N 1
ATOM 911 C CA . GLU A 1 121 ? 30.571 2.240 -3.583 1.00 25.07 127 GLU A CA 1
ATOM 912 C C . GLU A 1 121 ? 30.155 1.792 -2.180 1.00 23.95 127 GLU A C 1
ATOM 913 O O . GLU A 1 121 ? 29.378 0.841 -2.002 1.00 24.81 127 GLU A O 1
ATOM 919 N N . ALA A 1 122 ? 30.680 2.509 -1.183 1.00 23.17 128 ALA A N 1
ATOM 920 C CA . ALA A 1 122 ? 30.402 2.229 0.223 1.00 24.16 128 ALA A CA 1
ATOM 921 C C . ALA A 1 122 ? 29.867 3.512 0.834 1.00 25.12 128 ALA A C 1
ATOM 922 O O . ALA A 1 122 ? 30.562 4.202 1.584 1.00 26.59 128 ALA A O 1
A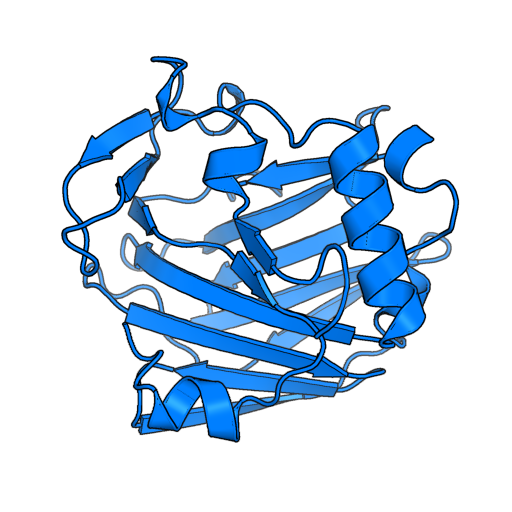TOM 924 N N . LEU A 1 123 ? 28.631 3.818 0.485 1.00 26.03 129 LEU A N 1
ATOM 925 C CA . LEU A 1 123 ? 27.935 5.025 0.939 1.00 26.26 129 LEU A CA 1
ATOM 926 C C . LEU A 1 123 ? 27.328 4.710 2.311 1.00 24.34 129 LEU A C 1
ATOM 927 O O . LEU A 1 123 ? 26.239 4.164 2.415 1.00 25.37 129 LEU A O 1
ATOM 932 N N . LEU A 1 124 ? 28.062 5.025 3.374 1.00 22.10 130 LEU A N 1
ATOM 933 C CA . LEU A 1 124 ? 27.622 4.684 4.719 1.00 20.01 130 LEU A CA 1
ATOM 934 C C . LEU A 1 124 ? 26.955 5.842 5.458 1.00 19.71 130 LEU A C 1
ATOM 935 O O . LEU A 1 124 ? 26.324 5.630 6.494 1.00 20.45 130 LEU A O 1
ATOM 940 N N . ALA A 1 125 ? 27.094 7.047 4.922 1.00 18.84 131 ALA A N 1
ATOM 941 C CA . ALA A 1 125 ? 26.613 8.254 5.585 1.00 19.94 131 ALA A CA 1
ATOM 942 C C . ALA A 1 125 ? 25.233 8.628 5.072 1.00 20.35 131 ALA A C 1
ATOM 943 O O . ALA A 1 125 ? 25.112 9.434 4.151 1.00 21.83 131 ALA A O 1
ATOM 945 N N . THR A 1 126 ? 24.207 8.039 5.673 1.00 20.81 132 THR A N 1
ATOM 946 C CA . THR A 1 126 ? 22.844 8.212 5.176 1.00 21.28 132 THR A CA 1
ATOM 947 C C . THR A 1 126 ? 21.913 8.828 6.217 1.00 21.54 132 THR A C 1
ATOM 948 O O . THR A 1 126 ? 20.714 9.033 5.935 1.00 23.55 132 THR A O 1
ATOM 952 N N . GLY A 1 127 ? 22.435 9.096 7.424 1.00 21.42 133 GLY A N 1
ATOM 953 C CA . GLY A 1 127 ? 21.600 9.566 8.533 1.00 21.31 133 GLY A CA 1
ATOM 954 C C . GLY A 1 127 ? 20.805 8.455 9.198 1.00 21.39 133 GLY A C 1
ATOM 955 O O . GLY A 1 127 ? 20.040 8.723 10.132 1.00 22.16 133 GLY A O 1
ATOM 956 N N . GLN A 1 128 ? 20.988 7.216 8.722 1.00 21.38 134 GLN A N 1
ATOM 957 C CA . GLN A 1 128 ? 20.287 6.035 9.230 1.00 21.75 134 GLN A CA 1
ATOM 958 C C . GLN A 1 128 ? 21.266 4.939 9.651 1.00 21.05 134 GLN A C 1
ATOM 959 O O . GLN A 1 128 ? 22.434 4.929 9.219 1.00 20.26 134 GLN A O 1
ATOM 965 N N . TRP A 1 129 ? 20.805 4.018 10.489 1.00 20.41 135 TRP A N 1
ATOM 966 C CA . TRP A 1 129 ? 21.683 2.981 11.010 1.00 19.77 135 TRP A CA 1
ATOM 967 C C . TRP A 1 129 ? 22.141 2.021 9.943 1.00 20.85 135 TRP A C 1
ATOM 968 O O . TRP A 1 129 ? 21.339 1.517 9.151 1.00 22.07 135 TRP A O 1
ATOM 979 N N . LYS A 1 130 ? 23.450 1.755 9.955 1.00 20.41 136 LYS A N 1
ATOM 980 C CA . LYS A 1 130 ? 24.075 0.803 9.059 1.00 21.40 136 LYS A CA 1
ATOM 981 C C . LYS A 1 130 ? 25.005 -0.063 9.883 1.00 20.72 136 LYS A C 1
ATOM 982 O O . LYS A 1 130 ? 25.563 0.392 10.880 1.00 21.01 136 LYS A O 1
ATOM 988 N N . SER A 1 131 ? 25.133 -1.316 9.496 1.00 21.79 137 SER A N 1
ATOM 989 C CA . SER A 1 131 ? 26.037 -2.237 10.151 1.00 22.21 137 SER A CA 1
ATOM 990 C C . SER A 1 131 ? 27.125 -2.629 9.147 1.00 21.13 137 SER A C 1
ATOM 991 O O . SER A 1 131 ? 26.831 -2.979 7.994 1.00 22.14 137 SER A O 1
ATOM 994 N N . ILE A 1 132 ? 28.381 -2.573 9.567 1.00 19.16 138 ILE A N 1
ATOM 995 C CA . ILE A 1 132 ? 29.441 -3.017 8.681 1.00 17.91 138 ILE A CA 1
ATOM 996 C C . ILE A 1 132 ? 30.311 -4.078 9.298 1.00 16.51 138 ILE A C 1
ATOM 997 O O . ILE A 1 132 ? 30.429 -4.169 10.513 1.00 16.28 138 ILE A O 1
ATOM 1002 N N . THR A 1 133 ? 30.882 -4.898 8.424 1.00 15.95 139 THR A N 1
ATOM 1003 C CA . THR A 1 133 ? 31.832 -5.912 8.796 1.00 16.98 139 THR A CA 1
ATOM 1004 C C . THR A 1 133 ? 33.022 -5.714 7.854 1.00 15.44 139 THR A C 1
ATOM 1005 O O . THR A 1 133 ? 32.892 -5.914 6.642 1.00 16.06 139 THR A O 1
ATOM 1009 N N . LEU A 1 134 ? 34.160 -5.306 8.400 1.00 15.21 140 LEU A N 1
ATOM 1010 C CA . LEU A 1 134 ? 35.360 -5.060 7.603 1.00 14.65 140 LEU A CA 1
ATOM 1011 C C . LEU A 1 134 ? 36.382 -6.162 7.878 1.00 14.35 140 LEU A C 1
ATOM 1012 O O . LEU A 1 134 ? 36.781 -6.333 9.002 1.00 15.13 140 LEU A O 1
ATOM 1017 N N . PHE A 1 135 ? 36.767 -6.921 6.866 1.00 14.13 141 PHE A N 1
ATOM 1018 C CA . PHE A 1 135 ? 37.713 -8.018 7.034 1.00 14.83 141 PHE A CA 1
ATOM 1019 C C . PHE A 1 135 ? 38.992 -7.628 6.318 1.00 14.74 141 PHE A C 1
ATOM 1020 O O . PHE A 1 135 ? 39.020 -7.479 5.103 1.00 15.21 141 PHE A O 1
ATOM 1028 N N . VAL A 1 136 ? 40.053 -7.462 7.075 1.00 14.66 142 VAL A N 1
ATOM 1029 C CA . VAL A 1 136 ? 41.357 -7.120 6.501 1.00 15.25 142 VAL A CA 1
ATOM 1030 C C . VAL A 1 136 ? 42.325 -8.272 6.739 1.00 15.47 142 VAL A C 1
ATOM 1031 O O . VAL A 1 136 ? 42.429 -8.771 7.856 1.00 16.73 142 VAL A O 1
ATOM 1035 N N . GLN A 1 137 ? 42.971 -8.735 5.678 1.00 15.48 143 GLN A N 1
ATOM 1036 C CA . GLN A 1 137 ? 43.895 -9.873 5.776 1.00 16.94 143 GLN A CA 1
ATOM 1037 C C . GLN A 1 137 ? 45.041 -9.551 4.861 1.00 16.43 143 GLN A C 1
ATOM 1038 O O . GLN A 1 137 ? 44.816 -9.287 3.684 1.00 16.28 143 GLN A O 1
ATOM 1044 N N . GLU A 1 138 ? 46.263 -9.518 5.388 1.00 16.39 144 GLU A N 1
ATOM 1045 C CA . GLU A 1 138 ? 47.418 -9.150 4.576 1.00 16.83 144 GLU A CA 1
ATOM 1046 C C . GLU A 1 138 ? 47.129 -7.787 3.929 1.00 16.78 144 GLU A C 1
ATOM 1047 O O . GLU A 1 138 ? 46.829 -6.838 4.649 1.00 17.09 144 GLU A O 1
ATOM 1053 N N . ASP A 1 139 ? 47.184 -7.715 2.604 1.00 17.04 145 ASP A N 1
ATOM 1054 C CA . ASP A 1 139 ? 46.951 -6.451 1.892 1.00 16.58 145 ASP A CA 1
ATOM 1055 C C . ASP A 1 139 ? 45.582 -6.378 1.222 1.00 16.84 145 ASP A C 1
ATOM 1056 O O . ASP A 1 139 ? 45.408 -5.713 0.204 1.00 19.14 145 ASP A O 1
ATOM 1061 N N . ARG A 1 140 ? 44.608 -7.069 1.798 1.00 16.61 146 ARG A N 1
ATOM 1062 C CA . ARG A 1 140 ? 43.274 -7.170 1.213 1.00 16.46 146 ARG A CA 1
ATOM 1063 C C . ARG A 1 140 ? 42.227 -6.668 2.195 1.00 15.06 146 ARG A C 1
ATOM 1064 O O . ARG A 1 140 ? 42.216 -7.067 3.353 1.00 16.89 146 ARG A O 1
ATOM 1072 N N . ALA A 1 141 ? 41.306 -5.855 1.720 1.00 14.05 147 ALA A N 1
ATOM 1073 C CA . ALA A 1 141 ? 40.214 -5.407 2.558 1.00 14.42 147 ALA A CA 1
ATOM 1074 C C . ALA A 1 141 ? 38.902 -5.780 1.905 1.00 14.69 147 ALA A C 1
ATOM 1075 O O . ALA A 1 141 ? 38.735 -5.600 0.691 1.00 16.08 147 ALA A O 1
ATOM 1077 N N . GLN A 1 142 ? 38.006 -6.353 2.690 1.00 13.88 148 GLN A N 1
ATOM 1078 C CA . GLN A 1 142 ? 36.686 -6.743 2.190 1.00 13.90 148 GLN A CA 1
ATOM 1079 C C . GLN A 1 142 ? 35.651 -6.176 3.122 1.00 13.64 148 GLN A C 1
ATOM 1080 O O . GLN A 1 142 ? 35.700 -6.413 4.325 1.00 15.19 148 GLN A O 1
ATOM 1086 N N . LEU A 1 143 ? 34.705 -5.425 2.572 1.00 14.04 149 LEU A N 1
ATOM 1087 C CA . LEU A 1 143 ? 33.720 -4.725 3.396 1.00 14.24 149 LEU A CA 1
ATOM 1088 C C . LEU A 1 143 ? 32.334 -5.288 3.109 1.00 14.45 149 LEU A C 1
ATOM 1089 O O . LEU A 1 143 ? 31.929 -5.301 1.976 1.00 16.04 149 LEU A O 1
ATOM 1094 N N . TYR A 1 144 ? 31.638 -5.744 4.139 1.00 14.80 150 TYR A N 1
ATOM 1095 C CA . TYR A 1 144 ? 30.239 -6.151 3.986 1.00 16.06 150 TYR A CA 1
ATOM 1096 C C . TYR A 1 144 ? 29.372 -5.104 4.646 1.00 17.60 150 TYR A C 1
ATOM 1097 O O . TYR A 1 144 ? 29.619 -4.660 5.770 1.00 18.08 150 TYR A O 1
ATOM 1106 N N . ILE A 1 145 ? 28.376 -4.640 3.922 1.00 18.46 151 ILE A N 1
ATOM 1107 C CA . ILE A 1 145 ? 27.500 -3.601 4.410 1.00 20.42 151 ILE A CA 1
ATOM 1108 C C . ILE A 1 145 ? 26.127 -4.184 4.596 1.00 22.36 151 ILE A C 1
ATOM 1109 O O . ILE A 1 145 ? 25.558 -4.686 3.640 1.00 21.50 151 ILE A O 1
ATOM 1114 N N . ASP A 1 146 ? 25.641 -4.122 5.832 1.00 25.04 152 ASP A N 1
ATOM 1115 C CA . ASP A 1 146 ? 24.423 -4.779 6.252 1.00 28.81 152 ASP A CA 1
ATOM 1116 C C . ASP A 1 146 ? 24.479 -6.232 5.762 1.00 31.00 152 ASP A C 1
ATOM 1117 O O . ASP A 1 146 ? 25.507 -6.892 5.915 1.00 31.49 152 ASP A O 1
ATOM 1122 N N . CYS A 1 147 ? 23.423 -6.763 5.187 1.00 33.64 153 CYS A N 1
ATOM 1123 C CA . CYS A 1 147 ? 23.534 -8.160 4.761 1.00 36.52 153 CYS A CA 1
ATOM 1124 C C . CYS A 1 147 ? 23.374 -8.295 3.254 1.00 36.41 153 CYS A C 1
ATOM 1125 O O . CYS A 1 147 ? 22.910 -9.328 2.760 1.00 36.89 153 CYS A O 1
ATOM 1128 N N . GLU A 1 148 ? 23.788 -7.263 2.523 1.00 35.84 154 GLU A N 1
ATOM 1129 C CA . GLU A 1 148 ? 23.412 -7.140 1.115 1.00 34.84 154 GLU A CA 1
ATOM 1130 C C . GLU A 1 148 ? 24.523 -6.862 0.113 1.00 33.48 154 GLU A C 1
ATOM 1131 O O . GLU A 1 148 ? 24.306 -7.014 -1.089 1.00 33.93 154 GLU A O 1
ATOM 1137 N N . LYS A 1 149 ? 25.694 -6.440 0.592 1.00 30.02 155 LYS A N 1
ATOM 1138 C CA . LYS A 1 149 ? 26.660 -5.781 -0.277 1.00 27.55 155 LYS A CA 1
ATOM 1139 C C . LYS A 1 149 ? 28.076 -6.116 0.149 1.00 24.46 155 LYS A C 1
ATOM 1140 O O . LYS A 1 149 ? 28.368 -6.132 1.347 1.00 23.37 155 LYS A O 1
ATOM 1146 N N . MET A 1 150 ? 28.939 -6.416 -0.814 1.00 21.95 156 MET A N 1
ATOM 1147 C CA . MET A 1 150 ? 30.360 -6.648 -0.532 1.00 20.34 156 MET A CA 1
ATOM 1148 C C . MET A 1 150 ? 31.199 -5.794 -1.474 1.00 18.54 156 MET A C 1
ATOM 1149 O O . MET A 1 150 ? 31.030 -5.856 -2.689 1.00 19.33 156 MET A O 1
ATOM 1154 N N . GLU A 1 151 ? 32.119 -5.009 -0.921 1.00 17.05 157 GLU A N 1
ATOM 1155 C CA . GLU A 1 151 ? 32.969 -4.150 -1.726 1.00 16.92 157 GLU A CA 1
ATOM 1156 C C . GLU A 1 151 ? 34.400 -4.358 -1.247 1.00 16.63 157 GLU A C 1
ATOM 1157 O O . GLU A 1 151 ? 34.633 -4.436 -0.040 1.00 18.19 157 GLU A O 1
ATOM 1163 N N . ASN A 1 152 ? 35.353 -4.425 -2.165 1.00 16.11 158 ASN A N 1
ATOM 1164 C CA . ASN A 1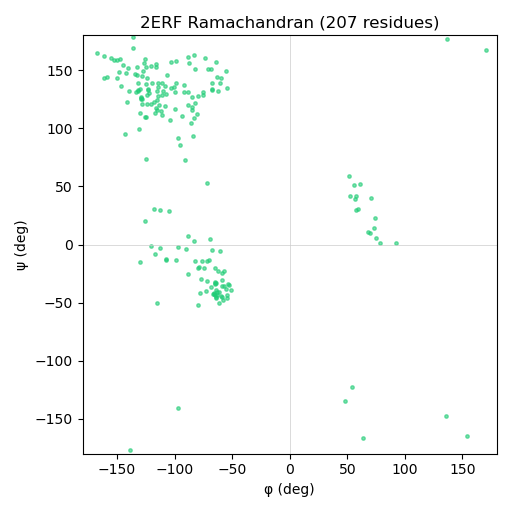 152 ? 36.714 -4.827 -1.826 1.00 16.39 158 ASN A CA 1
ATOM 1165 C C . ASN A 1 152 ? 37.761 -3.832 -2.290 1.00 15.72 158 ASN A C 1
ATOM 1166 O O . ASN A 1 152 ? 37.559 -3.103 -3.258 1.00 17.93 158 ASN A O 1
ATOM 1171 N N . ALA A 1 153 ? 38.915 -3.843 -1.633 1.00 15.29 159 ALA A N 1
ATOM 1172 C CA . ALA A 1 153 ? 40.019 -2.967 -2.045 1.00 15.42 159 ALA A CA 1
ATOM 1173 C C . ALA A 1 153 ? 41.326 -3.629 -1.698 1.00 15.12 159 ALA A C 1
ATOM 1174 O O . ALA A 1 153 ? 41.369 -4.502 -0.827 1.00 16.23 159 ALA A O 1
ATOM 1176 N N . GLU A 1 154 ? 42.390 -3.201 -2.363 1.00 16.28 160 GLU A N 1
ATOM 1177 C CA . GLU A 1 154 ? 43.718 -3.715 -2.135 1.00 17.51 160 GLU A CA 1
ATOM 1178 C C . GLU A 1 154 ? 44.567 -2.637 -1.467 1.00 17.75 160 GLU A C 1
ATOM 1179 O O . GLU A 1 154 ? 44.531 -1.476 -1.876 1.00 19.38 160 GLU A O 1
ATOM 1185 N N . LEU A 1 155 ? 45.267 -3.005 -0.404 1.00 17.93 161 LEU A N 1
ATOM 1186 C CA . LEU A 1 155 ? 46.182 -2.088 0.290 1.00 18.68 161 LEU A CA 1
ATOM 1187 C C . LEU A 1 155 ? 47.585 -2.106 -0.320 1.00 19.29 161 LEU A C 1
ATOM 1188 O O . LEU A 1 155 ? 48.013 -3.096 -0.873 1.00 19.24 161 LEU A O 1
ATOM 1193 N N . ASP A 1 156 ? 48.339 -1.034 -0.139 1.00 19.63 162 ASP A N 1
ATOM 1194 C CA . ASP A 1 156 ? 49.679 -0.953 -0.727 1.00 21.45 162 ASP A CA 1
ATOM 1195 C C . ASP A 1 156 ? 50.725 -1.709 0.072 1.00 21.36 162 ASP A C 1
ATOM 1196 O O . ASP A 1 156 ? 51.798 -2.054 -0.451 1.00 21.56 162 ASP A O 1
ATOM 1201 N N . VAL A 1 157 ? 50.421 -1.966 1.343 1.00 19.99 163 VAL A N 1
ATOM 1202 C CA . VAL A 1 157 ? 51.321 -2.669 2.238 1.00 21.96 163 VAL A CA 1
ATOM 1203 C C . VAL A 1 157 ? 50.450 -3.602 3.090 1.00 20.95 163 VAL A C 1
ATOM 1204 O O . VAL A 1 157 ? 49.274 -3.299 3.308 1.00 20.16 163 VAL A O 1
ATOM 1208 N N . PRO A 1 158 ? 51.020 -4.726 3.563 1.00 20.06 164 PRO A N 1
ATOM 1209 C CA . PRO A 1 158 ? 50.243 -5.614 4.430 1.00 19.41 164 PRO A CA 1
ATOM 1210 C C . PRO A 1 158 ? 49.851 -4.913 5.728 1.00 19.37 164 PRO A C 1
ATOM 1211 O O . PRO A 1 158 ? 50.620 -4.094 6.293 1.00 18.92 164 PRO A O 1
ATOM 1215 N N . ILE A 1 159 ? 48.664 -5.235 6.206 1.00 18.36 165 ILE A N 1
ATOM 1216 C CA . ILE A 1 159 ? 48.129 -4.552 7.396 1.00 19.62 165 ILE A CA 1
ATOM 1217 C C . ILE A 1 159 ? 49.047 -4.667 8.604 1.00 20.65 165 ILE A C 1
ATOM 1218 O O . ILE A 1 159 ? 49.171 -3.709 9.385 1.00 21.86 165 ILE A O 1
ATOM 1223 N N . GLN A 1 160 ? 49.714 -5.808 8.759 1.00 21.09 166 GLN A N 1
ATOM 1224 C CA . GLN A 1 160 ? 50.530 -6.055 9.948 1.00 23.61 166 GLN A CA 1
ATOM 1225 C C . GLN A 1 160 ? 51.786 -5.176 9.980 1.00 24.71 166 GLN A C 1
ATOM 1226 O O . GLN A 1 160 ? 52.417 -5.060 11.037 1.00 25.47 166 GLN A O 1
ATOM 1232 N N . SER A 1 161 ? 52.122 -4.539 8.845 1.00 25.34 167 SER A N 1
ATOM 1233 C CA . SER A 1 161 ? 53.287 -3.625 8.744 1.00 26.40 167 SER A CA 1
ATOM 1234 C C . SER A 1 161 ? 53.279 -2.520 9.791 1.00 26.74 167 SER A C 1
ATOM 1235 O O . SER A 1 161 ? 54.344 -2.078 10.254 1.00 28.23 167 SER A O 1
ATOM 1238 N N . VAL A 1 162 ? 52.085 -2.058 10.154 1.00 26.74 168 VAL A N 1
ATOM 1239 C CA . VAL A 1 162 ? 51.917 -0.961 11.100 1.00 28.22 168 VAL A CA 1
ATOM 1240 C C . VAL A 1 162 ? 51.845 -1.444 12.559 1.00 27.46 168 VAL A C 1
ATOM 1241 O O . VAL A 1 162 ? 52.158 -0.702 13.490 1.00 27.58 168 VAL A O 1
ATOM 1245 N N . PHE A 1 163 ? 51.430 -2.699 12.743 1.00 27.15 169 PHE A N 1
ATOM 1246 C CA . PHE A 1 163 ? 51.087 -3.247 14.066 1.00 27.20 169 PHE A CA 1
ATOM 1247 C C . PHE A 1 163 ? 52.263 -3.917 14.782 1.00 28.74 169 PHE A C 1
ATOM 1248 O O . PHE A 1 163 ? 52.317 -5.141 14.937 1.00 28.67 169 PHE A O 1
ATOM 1256 N N . THR A 1 164 ? 53.179 -3.086 15.259 1.00 29.95 170 THR A N 1
ATOM 1257 C CA . THR A 1 164 ? 54.454 -3.549 15.800 1.00 31.54 170 THR A CA 1
ATOM 1258 C C . THR A 1 164 ? 54.390 -3.876 17.296 1.00 31.94 170 THR A C 1
ATOM 1259 O O . THR A 1 164 ? 53.489 -3.419 18.015 1.00 31.14 170 THR A O 1
ATOM 1263 N N . ARG A 1 165 ? 55.381 -4.652 17.752 1.00 32.46 171 ARG A N 1
ATOM 1264 C CA . ARG A 1 165 ? 55.467 -5.159 19.129 1.00 34.81 171 ARG A CA 1
ATOM 1265 C C . ARG A 1 165 ? 55.453 -4.111 20.241 1.00 33.54 171 ARG A C 1
ATOM 1266 O O . ARG A 1 165 ? 55.152 -4.436 21.390 1.00 34.36 171 ARG A O 1
ATOM 1274 N N . ASP A 1 166 ? 55.822 -2.875 19.927 1.00 33.14 172 ASP A N 1
ATOM 1275 C CA . ASP A 1 166 ? 55.881 -1.853 20.965 1.00 33.34 172 ASP A CA 1
ATOM 1276 C C . ASP A 1 166 ? 55.054 -0.640 20.565 1.00 31.76 172 ASP A C 1
ATOM 1277 O O . ASP A 1 166 ? 55.224 0.449 21.115 1.00 32.26 172 ASP A O 1
ATOM 1282 N N . LEU A 1 167 ? 54.119 -0.848 19.631 1.00 30.37 173 LEU A N 1
ATOM 1283 C CA . LEU A 1 167 ? 53.287 0.231 19.123 1.00 28.55 173 LEU A CA 1
ATOM 1284 C C . LEU A 1 167 ? 52.542 0.984 20.223 1.00 28.85 173 LEU A C 1
ATOM 1285 O O . LEU A 1 167 ? 52.416 2.205 20.152 1.00 28.54 173 LEU A O 1
ATOM 1290 N N . ALA A 1 168 ? 52.054 0.269 21.242 1.00 28.72 174 ALA A N 1
ATOM 1291 C CA . ALA A 1 168 ? 51.358 0.919 22.342 1.00 29.93 174 ALA A CA 1
ATOM 1292 C C . ALA A 1 168 ? 52.225 1.909 23.136 1.00 30.61 174 ALA A C 1
ATOM 1293 O O . ALA A 1 168 ? 51.697 2.831 23.769 1.00 31.72 174 ALA A O 1
ATOM 1295 N N . SER A 1 169 ? 53.546 1.745 23.082 1.00 31.37 175 SER A N 1
ATOM 1296 C CA . SER A 1 169 ? 54.429 2.655 23.806 1.00 31.62 175 SER A CA 1
ATOM 1297 C C . SER A 1 169 ? 54.606 3.978 23.057 1.00 31.11 175 SER A C 1
ATOM 1298 O O . SER A 1 169 ? 54.977 4.985 23.667 1.00 31.76 175 SER A O 1
ATOM 1301 N N . ILE A 1 170 ? 54.303 3.985 21.752 1.00 30.50 176 ILE A N 1
ATOM 1302 C CA . ILE A 1 170 ? 54.407 5.204 20.933 1.00 29.47 176 ILE A CA 1
ATOM 1303 C C . ILE A 1 170 ? 53.097 5.744 20.324 1.00 27.64 176 ILE A C 1
ATOM 1304 O O . ILE A 1 170 ? 53.075 6.831 19.744 1.00 27.25 176 ILE A O 1
ATOM 1309 N N . ALA A 1 171 ? 51.999 4.995 20.434 1.00 25.55 177 ALA A N 1
ATOM 1310 C CA . ALA A 1 171 ? 50.731 5.444 19.834 1.00 23.75 177 ALA A CA 1
ATOM 1311 C C . ALA A 1 171 ? 49.554 4.961 20.675 1.00 22.67 177 ALA A C 1
ATOM 1312 O O . ALA A 1 171 ? 49.715 4.049 21.473 1.00 23.23 177 ALA A O 1
ATOM 1314 N N . ARG A 1 172 ? 48.402 5.614 20.511 1.00 20.84 178 ARG A N 1
ATOM 1315 C CA . ARG A 1 172 ? 47.155 5.258 21.215 1.00 19.82 178 ARG A CA 1
ATOM 1316 C C . ARG A 1 172 ? 46.020 5.102 20.216 1.00 18.44 178 ARG A C 1
ATOM 1317 O O . ARG A 1 172 ? 45.937 5.848 19.217 1.00 18.90 178 ARG A O 1
ATOM 1325 N N . LEU A 1 173 ? 45.135 4.153 20.510 1.00 17.25 179 LEU A N 1
ATOM 1326 C CA . LEU A 1 173 ? 43.894 3.984 19.752 1.00 16.58 179 LEU A CA 1
ATOM 1327 C C . LEU A 1 173 ? 42.827 4.949 20.243 1.00 16.06 179 LEU A C 1
ATOM 1328 O O . LEU A 1 173 ? 42.441 4.930 21.424 1.00 15.99 179 LEU A O 1
ATOM 1333 N N . ARG A 1 174 ? 42.338 5.775 19.317 1.00 15.59 180 ARG A N 1
ATOM 1334 C CA . ARG A 1 174 ? 41.275 6.724 19.577 1.00 15.90 180 ARG A CA 1
ATOM 1335 C C . ARG A 1 174 ? 40.048 6.342 18.775 1.00 16.53 180 ARG A C 1
ATOM 1336 O O . ARG A 1 174 ? 40.152 5.956 17.606 1.00 17.00 180 ARG A O 1
ATOM 1344 N N . ILE A 1 175 ? 38.893 6.457 19.411 1.00 16.47 181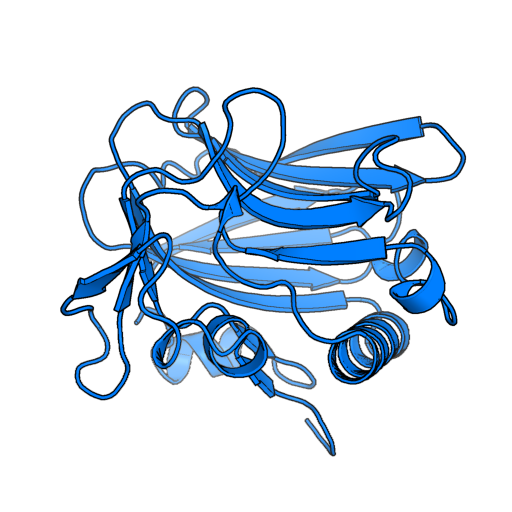 ILE A N 1
ATOM 1345 C CA . ILE A 1 175 ? 37.632 6.221 18.713 1.00 16.64 181 ILE A CA 1
ATOM 1346 C C . ILE A 1 175 ? 36.971 7.545 18.281 1.00 16.69 181 ILE A C 1
ATOM 1347 O O . ILE A 1 175 ? 37.001 8.528 19.017 1.00 16.38 181 ILE A O 1
ATOM 1352 N N . ALA A 1 176 ? 36.407 7.563 17.068 1.00 16.14 182 ALA A N 1
ATOM 1353 C CA . ALA A 1 176 ? 35.603 8.670 16.567 1.00 16.44 182 ALA A CA 1
ATOM 1354 C C . ALA A 1 176 ? 36.397 9.951 16.307 1.00 17.14 182 ALA A C 1
ATOM 1355 O O . ALA A 1 176 ? 35.801 10.978 16.025 1.00 17.08 182 ALA A O 1
ATOM 1357 N N . LYS A 1 177 ? 37.726 9.861 16.344 1.00 18.30 183 LYS A N 1
ATOM 1358 C CA . LYS A 1 177 ? 38.581 11.045 16.302 1.00 19.99 183 LYS A CA 1
ATOM 1359 C C . LYS A 1 177 ? 39.662 10.846 15.281 1.00 21.37 183 LYS A C 1
ATOM 1360 O O . LYS A 1 177 ? 40.344 9.844 15.300 1.00 22.11 183 LYS A O 1
ATOM 1366 N N . GLY A 1 178 ? 39.859 11.832 14.425 1.00 23.04 184 GLY A N 1
ATOM 1367 C CA . GLY A 1 178 ? 41.005 11.757 13.528 1.00 25.87 184 GLY A CA 1
ATOM 1368 C C . GLY A 1 178 ? 41.005 12.814 12.454 1.00 27.39 184 GLY A C 1
ATOM 1369 O O . GLY A 1 178 ? 39.997 13.501 12.248 1.00 28.62 184 GLY A O 1
ATOM 1370 N N . GLY A 1 179 ? 42.154 12.941 11.788 1.00 28.69 185 GLY A N 1
ATOM 1371 C CA . GLY A 1 179 ? 42.344 13.865 10.684 1.00 29.59 185 GLY A CA 1
ATOM 1372 C C . GLY A 1 179 ? 42.194 15.314 11.107 1.00 30.73 185 GLY A C 1
ATOM 1373 O O . GLY A 1 179 ? 42.191 15.637 12.300 1.00 31.59 185 GLY A O 1
ATOM 1374 N N . VAL A 1 180 ? 42.084 16.190 10.115 1.00 30.93 186 VAL A N 1
ATOM 1375 C CA . VAL A 1 180 ? 41.766 17.586 10.371 1.00 31.17 186 VAL A CA 1
ATOM 1376 C C . VAL A 1 180 ? 40.282 17.747 10.099 1.00 29.59 186 VAL A C 1
ATOM 1377 O O . VAL A 1 180 ? 39.831 17.536 8.972 1.00 29.96 186 VAL A O 1
ATOM 1381 N N . ASN A 1 181 ? 39.530 18.095 11.139 1.00 28.15 187 ASN A N 1
ATOM 1382 C CA . ASN A 1 181 ? 38.074 18.244 11.052 1.00 27.36 187 ASN A CA 1
ATOM 1383 C C . ASN A 1 181 ? 37.346 16.973 10.560 1.00 25.22 187 ASN A C 1
ATOM 1384 O O . ASN A 1 181 ? 36.284 17.042 9.942 1.00 26.41 187 ASN A O 1
ATOM 1389 N N . ASP A 1 182 ? 37.923 15.819 10.860 1.00 22.65 188 ASP A N 1
ATOM 1390 C CA . ASP A 1 182 ? 37.314 14.546 10.451 1.00 20.14 188 ASP A CA 1
ATOM 1391 C C . ASP A 1 182 ? 36.803 13.697 11.623 1.00 18.85 188 ASP A C 1
ATOM 1392 O O . ASP A 1 182 ? 36.727 12.460 11.521 1.00 17.35 188 ASP A O 1
ATOM 1397 N N . ASN A 1 183 ? 36.385 14.329 12.718 1.00 18.11 189 ASN A N 1
ATOM 1398 C CA . ASN A 1 183 ? 35.795 13.547 13.814 1.00 18.14 189 ASN A CA 1
ATOM 1399 C C . ASN A 1 183 ? 34.419 13.043 13.386 1.00 17.82 189 ASN A C 1
ATOM 1400 O O . ASN A 1 183 ? 33.715 13.684 12.599 1.00 19.11 189 ASN A O 1
ATOM 1405 N N . PHE A 1 184 ? 34.028 11.902 13.930 1.00 16.75 190 PHE A N 1
ATOM 1406 C CA . PHE A 1 184 ? 32.751 11.309 13.562 1.00 16.80 190 PHE A CA 1
ATOM 1407 C C . PHE A 1 184 ? 31.559 12.139 14.027 1.00 17.29 190 PHE A C 1
ATOM 1408 O O . PHE A 1 184 ? 31.505 12.560 15.195 1.00 18.53 190 PHE A O 1
ATOM 1416 N N . GLN A 1 185 ? 30.597 12.332 13.115 1.00 17.07 191 GLN A N 1
ATOM 1417 C CA . GLN A 1 185 ? 29.366 13.076 13.433 1.00 17.67 191 GLN A CA 1
ATOM 1418 C C . GLN A 1 185 ? 28.201 12.123 13.285 1.00 17.83 191 GLN A C 1
ATOM 1419 O O . GLN A 1 185 ? 27.882 11.666 12.170 1.00 18.72 191 GLN A O 1
ATOM 1425 N N . GLY A 1 186 ? 27.574 11.822 14.423 1.00 17.63 192 GLY A N 1
ATOM 1426 C CA . GLY A 1 186 ? 26.470 10.885 14.475 1.00 17.16 192 GLY A CA 1
ATOM 1427 C C . GLY A 1 186 ? 26.654 9.963 15.665 1.00 17.14 192 GLY A C 1
ATOM 1428 O O . GLY A 1 186 ? 27.201 10.359 16.705 1.00 17.76 192 GLY A O 1
ATOM 1429 N N . VAL A 1 187 ? 26.183 8.726 15.501 1.00 16.22 193 VAL A N 1
ATOM 1430 C CA . VAL A 1 187 ? 26.126 7.745 16.590 1.00 16.24 193 VAL A CA 1
ATOM 1431 C C . VAL A 1 187 ? 26.878 6.495 16.199 1.00 15.44 193 VAL A C 1
ATOM 1432 O O . VAL A 1 187 ? 26.789 6.083 15.037 1.00 16.00 193 VAL A O 1
ATOM 1436 N N . LEU A 1 188 ? 27.568 5.884 17.163 1.00 15.92 194 LEU A N 1
ATOM 1437 C CA . LEU A 1 188 ? 28.281 4.640 16.961 1.00 15.85 194 LEU A CA 1
ATOM 1438 C C . LEU A 1 188 ? 27.859 3.628 18.020 1.00 15.23 194 LEU A C 1
ATOM 1439 O O . LEU A 1 188 ? 27.519 4.002 19.148 1.00 16.29 194 LEU A O 1
ATOM 1444 N N . GLN A 1 189 ? 27.884 2.350 17.660 1.00 16.08 195 GLN A N 1
ATOM 1445 C CA . GLN A 1 189 ? 27.592 1.304 18.618 1.00 16.16 195 GLN A CA 1
ATOM 1446 C C . GLN A 1 189 ? 28.369 0.049 18.249 1.00 16.21 195 GLN A C 1
ATOM 1447 O O . GLN A 1 189 ? 28.544 -0.237 17.066 1.00 16.66 195 GLN A O 1
ATOM 1453 N N . ASN A 1 190 ? 28.850 -0.676 19.249 1.00 16.28 196 ASN A N 1
ATOM 1454 C CA . ASN A 1 190 ? 29.405 -2.023 19.038 1.00 17.11 196 ASN A CA 1
ATOM 1455 C C . ASN A 1 190 ? 30.536 -2.022 18.010 1.00 15.96 196 ASN A C 1
ATOM 1456 O O . ASN A 1 190 ? 30.533 -2.795 17.009 1.00 17.82 196 ASN A O 1
ATOM 1461 N N . VAL A 1 191 ? 31.484 -1.112 18.246 1.00 15.83 197 VAL A N 1
ATOM 1462 C CA . VAL A 1 191 ? 32.705 -1.060 17.453 1.00 15.05 197 VAL A CA 1
ATOM 1463 C C . VAL A 1 191 ? 33.661 -2.100 18.066 1.00 15.32 197 VAL A C 1
ATOM 1464 O O . VAL A 1 191 ? 34.180 -1.900 19.172 1.00 15.42 197 VAL A O 1
ATOM 1468 N N . ARG A 1 192 ? 33.888 -3.211 17.356 1.00 14.90 198 ARG A N 1
ATOM 1469 C CA . ARG A 1 192 ? 34.543 -4.387 17.942 1.00 15.60 198 ARG A CA 1
ATOM 1470 C C . ARG A 1 192 ? 35.534 -5.027 16.985 1.00 15.44 198 ARG A C 1
ATOM 1471 O O . ARG A 1 192 ? 35.209 -5.245 15.813 1.00 16.75 198 ARG A O 1
ATOM 1479 N N . PHE A 1 193 ? 36.734 -5.330 17.456 1.00 14.80 199 PHE A N 1
ATOM 1480 C CA . PHE A 1 193 ? 37.630 -6.202 16.688 1.00 14.63 199 PHE A CA 1
ATOM 1481 C C . PHE A 1 193 ? 37.424 -7.662 17.114 1.00 15.61 199 PHE A C 1
ATOM 1482 O O . PHE A 1 193 ? 37.320 -7.951 18.312 1.00 16.57 199 PHE A O 1
ATOM 1490 N N . VAL A 1 194 ? 37.377 -8.562 16.138 1.00 15.81 200 VAL A N 1
ATOM 1491 C CA . VAL A 1 194 ? 37.113 -9.979 16.399 1.00 17.85 200 VAL A CA 1
ATOM 1492 C C . VAL A 1 194 ? 38.165 -10.791 15.689 1.00 17.19 200 VAL A C 1
ATOM 1493 O O . VAL A 1 194 ? 38.457 -10.556 14.503 1.00 18.16 200 VAL A O 1
ATOM 1497 N N . PHE A 1 195 ? 38.730 -11.768 16.396 1.00 17.76 201 PHE A N 1
ATOM 1498 C CA . PHE A 1 195 ? 39.814 -12.573 15.846 1.00 19.30 201 PHE A CA 1
ATOM 1499 C C . PHE A 1 195 ? 39.382 -14.010 15.838 1.00 21.70 201 PHE A C 1
ATOM 1500 O O . PHE A 1 195 ? 38.515 -14.396 16.613 1.00 22.22 201 PHE A O 1
ATOM 1508 N N . GLY A 1 196 ? 39.966 -14.770 14.913 1.00 23.65 202 GLY A N 1
ATOM 1509 C CA . GLY A 1 196 ? 39.771 -16.218 14.840 1.00 26.25 202 GLY A CA 1
ATOM 1510 C C . GLY A 1 196 ? 38.407 -16.579 14.291 1.00 28.10 202 GLY A C 1
ATOM 1511 O O . GLY A 1 196 ? 37.888 -17.675 14.537 1.00 29.06 202 GLY A O 1
ATOM 1512 N N . THR A 1 197 ? 37.809 -15.654 13.549 1.00 29.63 203 THR A N 1
ATOM 1513 C CA . THR A 1 197 ? 36.520 -15.916 12.925 1.00 31.50 203 THR A CA 1
ATOM 1514 C C . THR A 1 197 ? 36.388 -15.234 11.561 1.00 31.53 203 THR A C 1
ATOM 1515 O O . THR A 1 197 ? 37.024 -14.206 11.282 1.00 31.81 203 THR A O 1
ATOM 1519 N N . THR A 1 198 ? 35.538 -15.818 10.731 1.00 31.82 204 THR A N 1
ATOM 1520 C CA . THR A 1 198 ? 35.358 -15.395 9.349 1.00 31.83 204 THR A CA 1
ATOM 1521 C C . THR A 1 198 ? 34.137 -14.495 9.183 1.00 31.22 204 THR A C 1
ATOM 1522 O O . THR A 1 198 ? 33.218 -14.535 10.005 1.00 30.52 204 THR A O 1
ATOM 1526 N N . PRO A 1 199 ? 34.101 -13.689 8.104 1.00 31.08 205 PRO A N 1
ATOM 1527 C CA . PRO A 1 199 ? 32.898 -12.918 7.841 1.00 32.09 205 PRO A CA 1
ATOM 1528 C C . PRO A 1 199 ? 31.677 -13.826 7.670 1.00 32.98 205 PRO A C 1
ATOM 1529 O O . PRO A 1 199 ? 30.611 -13.460 8.121 1.00 32.60 205 PRO A O 1
ATOM 1533 N N . GLU A 1 200 ? 31.863 -14.999 7.061 1.00 34.35 206 GLU A N 1
ATOM 1534 C CA . GLU A 1 200 ? 30.769 -15.953 6.819 1.00 35.98 206 GLU A CA 1
ATOM 1535 C C . GLU A 1 200 ? 30.039 -16.276 8.114 1.00 37.12 206 GLU A C 1
ATOM 1536 O O . GLU A 1 200 ? 28.801 -16.256 8.165 1.00 37.42 206 GLU A O 1
ATOM 1542 N N . ASP A 1 201 ? 30.814 -16.552 9.159 1.00 37.96 207 ASP A N 1
ATOM 1543 C CA . ASP A 1 201 ? 30.275 -16.811 10.492 1.00 39.41 207 ASP A CA 1
ATOM 1544 C C . ASP A 1 201 ? 29.554 -15.613 11.096 1.00 39.04 207 ASP A C 1
ATOM 1545 O O . ASP A 1 201 ? 28.464 -15.764 11.645 1.00 39.31 207 ASP A O 1
ATOM 1550 N N . ILE A 1 202 ? 30.155 -14.426 10.989 1.00 39.29 208 ILE A N 1
ATOM 1551 C CA . ILE A 1 202 ? 29.527 -13.191 11.470 1.00 39.79 208 ILE A CA 1
ATOM 1552 C C . ILE A 1 202 ? 28.164 -12.916 10.803 1.00 40.69 208 ILE A C 1
ATOM 1553 O O . ILE A 1 202 ? 27.180 -12.625 11.490 1.00 40.81 208 ILE A O 1
ATOM 1558 N N . LEU A 1 203 ? 28.115 -13.026 9.476 1.00 41.66 209 LEU A N 1
ATOM 1559 C CA . LEU A 1 203 ? 26.933 -12.652 8.705 1.00 43.13 209 LEU A CA 1
ATOM 1560 C C . LEU A 1 203 ? 25.767 -13.624 8.868 1.00 44.58 209 LEU A C 1
ATOM 1561 O O . LEU A 1 203 ? 24.606 -13.218 8.795 1.00 44.41 209 LEU A O 1
ATOM 1566 N N . ARG A 1 204 ? 26.079 -14.899 9.087 1.00 46.37 210 ARG A N 1
ATOM 1567 C CA . ARG A 1 204 ? 25.037 -15.897 9.352 1.00 48.25 210 ARG A CA 1
ATOM 1568 C C . ARG A 1 204 ? 24.451 -15.702 10.751 1.00 49.44 210 ARG A C 1
ATOM 1569 O O . ARG A 1 204 ? 23.236 -15.804 10.932 1.00 49.62 210 ARG A O 1
ATOM 1577 N N . ASN A 1 205 ? 25.313 -15.394 11.726 1.00 50.80 211 ASN A N 1
ATOM 1578 C CA . ASN A 1 205 ? 24.875 -14.928 13.051 1.00 52.25 211 ASN A CA 1
ATOM 1579 C C . ASN A 1 205 ? 24.086 -13.627 12.940 1.00 53.14 211 ASN A C 1
ATOM 1580 O O . ASN A 1 205 ? 23.551 -13.122 13.930 1.00 53.50 211 ASN A O 1
ATOM 1585 N N . LYS A 1 206 ? 24.031 -13.100 11.717 1.00 54.30 212 LYS A N 1
ATOM 1586 C CA . LYS A 1 206 ? 23.386 -11.827 11.399 1.00 55.70 212 LYS A CA 1
ATOM 1587 C C . LYS A 1 206 ? 24.042 -10.675 12.158 1.00 56.06 212 LYS A C 1
ATOM 1588 O O . LYS A 1 206 ? 23.372 -9.885 12.831 1.00 56.58 212 LYS A O 1
ATOM 1594 N N . GLY A 1 207 ? 25.369 -10.602 12.037 1.00 56.63 213 GLY A N 1
ATOM 1595 C CA . GLY A 1 207 ? 26.161 -9.486 12.555 1.00 56.93 213 GLY A CA 1
ATOM 1596 C C . GLY A 1 207 ? 25.898 -8.227 11.752 1.00 57.16 213 GLY A C 1
ATOM 1597 O O . GLY A 1 207 ? 26.541 -7.190 11.958 1.00 57.27 213 GLY A O 1
ATOM 1598 N N . CYS A 1 208 ? 24.954 -8.338 10.820 1.00 57.11 214 CYS A N 1
ATOM 1599 C CA . CYS A 1 208 ? 24.353 -7.201 10.137 1.00 57.11 214 CYS A CA 1
ATOM 1600 C C . CYS A 1 208 ? 23.439 -6.488 11.145 1.00 57.83 214 CYS A C 1
ATOM 1601 O O . CYS A 1 208 ? 22.254 -6.249 10.879 1.00 58.04 214 CYS A O 1
ATOM 1604 N N . SER A 1 209 ? 24.025 -6.152 12.300 1.00 58.42 215 SER A N 1
ATOM 1605 C CA . SER A 1 209 ? 23.302 -5.707 13.497 1.00 58.99 215 SER A CA 1
ATOM 1606 C C . SER A 1 209 ? 22.541 -4.399 13.317 1.00 59.28 215 SER A C 1
ATOM 1607 O O . SER A 1 209 ? 21.314 -4.386 13.442 1.00 59.48 215 SER A O 1
#

InterPro domains:
  IPR000742 EGF-like domain [PS01186] (676-689)
  IPR000742 EGF-like domain [PS50026] (547-587)
  IPR000742 EGF-like domain [PS50026] (646-690)
  IPR000742 EGF-like domain [SM00181] (550-587)
  IPR000742 EGF-like domain [SM00181] (591-645)
  IPR000742 EGF-like domain [SM00181] (649-690)
  IPR000884 Thrombospondin type-1 (TSP1) repeat [PF00090] (383-428)
  IPR000884 Thrombospondin type-1 (TSP1) repeat [PF00090] (439-489)
  IPR000884 Thrombospondin type-1 (TSP1) repeat [PF00090] (496-546)
  IPR000884 Thrombospondin type-1 (TSP1) repeat [PS50092] (379-429)
  IPR000884 Thrombospondin type-1 (TSP1) repeat [PS50092] (435-490)
  IPR000884 Thrombospondin type-1 (TSP1) repeat [PS50092] (492-547)
  IPR000884 Thrombospondin type-1 (TSP1) repeat [SM00209] (382-429)
  IPR000884 Thrombospondin type-1 (TSP1) repeat [SM00209] (438-490)
  IPR000884 Thrombospondin type-1 (TSP1) repeat [SM00209] (495-547)
  IPR001007 VWFC domain [PF00093] (318-372)
  IPR001007 VWFC domain [PS01208] (336-372)
  IPR001007 VWFC domain [PS50184] (316-373)
  IPR001007 VWFC domain [SM00214] (318-372)
  IPR001881 EGF-like calcium-binding domain [SM00179] (542-587)

Foldseek 3Di:
DDPLFKDFFLVQQCQVVDPPQWDWDADPDNPFTKTQGRHLVGRGFRALVNVLSVLVQCLVQLWWKKKKKFQAAAQAKWWFKFKAFPVRPFTQWTWIQGNVQQWIKIWGAAPNRIWIDTQHNNNCHDNDIKMKIWTAHFQKIWIDIQLDDITIDGTPGRPSRSSDNNSSVTITMGGQDDDDRHGTGGMMDRGMIGHPDDVVVCVVVRSRD

B-factor: mean 25.94, std 10.52, range [11.65, 84.19]

Secondary structure (DSSP, 8-state):
--TT-EEEHHHHHTTTTS-SSEEEE--SSTTS-EEEES-GGGSPPPPHHHHHHHHHHHHHHTEEEEEEEEEE-TT-EEEEEEEEETTSS-EEEEEEEETTTTEEEEEEEETTEEEEEEESS----SSSEEEEEEEEETTEEEEEETTTEEEEEE-SS-GGGT--TTHHHHEEEEES--TTT-B--EEEEEEEEE-S--HHHHHHTT---

Nearest PDB structures (foldseek):
  2erf-assembly1_A  TM=1.005E+00  e=8.334E-45  Homo sapiens
  3vkf-assembly5_D  TM=6.407E-01  e=1.639E-06  Bos taurus
  2r1b-assembly2_B  TM=5.474E-01  e=2.443E-06  Rattus norvegicus
  3vv1-assembly1_B  TM=5.971E-01  e=3.362E-05  Caenorhabditis elegans
  4b1m-assembly3_C  TM=5.065E-01  e=2.616E-04  Bacillus subtilis

Sequence (209 aa):
GGDNSVFDIFELTGAARKGSGRRLVKGPDPSSPAFRIEDANLIPPVPDDKFQDLVDAVRTEKGFLLLASLRQMKKTRGTLLALERKDHSGQVFSVVSNGKAGTLDLSLTVQGKQHVVSVEEALLATGQWKSITLFVQEDRAQLYIDCEKMENAELDVPIQSVFTRDLASIARLRIAKGGVNDNFQGVLQNVRFVFGTTPEDILRNKGCS